Protein AF-A0A1Y6HRC4-F1 (afdb_monomer_lite)

Sequence (188 aa):
MLSDPIIDFLASGIAGLGVWSMLVVLLVVTHRTFFAVILYLHRRQAHRIAVPNADTLKALLSHCFQAFVCARRSSDLILRGVLIVCSACVAVFVAQAQVQDSQAYLQRMDTDGDGRVSGDEYLVWMSYAFDQRDLDHDGVLQGDELPARRGKPITRAAHRATLIERFVLQDANGDGYLSACELLAPPR

pLDDT: mean 73.91, std 16.49, range [40.91, 93.12]

Organism: NCBI:txid48664

Radius of gyration: 29.72 Å; chains: 1; bounding box: 50×41×93 Å

InterPro domains:
  IPR002048 EF-hand domain [PF13202] (104-122)
  IPR002048 EF-hand domain [PF13202] (171-183)
  IPR002048 EF-hand domain [PS50222] (97-132)
  IPR011992 EF-hand domain pair [SSF47473] (102-184)
  IPR018247 EF-Hand 1, calcium-binding site [PS00018] (110-122)
  IPR018247 EF-Hand 1, calcium-binding site [PS00018] (171-183)

Secondary structure (DSSP, 8-state):
----HHHHHHHH-TTSS-HHHHHHHHHHHHHHHHHHHHHHHHHHHTTSSPPP-HHHHHHHHHHHHHHHHGGGS--SHHHHHHHHHHHHHHHHHHHHHHHHHHHHHHTTT-SS-SSSEEHHHHHHHHHHHHHTT-SS-SSEE-GGGSSSTTPPPEEHHHHHHHHHHHHHHH-SS-SSEE-HHHHHSPP-

Structure (mmCIF, N/CA/C/O backbone):
data_AF-A0A1Y6HRC4-F1
#
_entry.id   AF-A0A1Y6HRC4-F1
#
loop_
_atom_site.group_PDB
_atom_site.id
_atom_site.type_symbol
_atom_site.label_atom_id
_atom_site.label_alt_id
_atom_site.label_comp_id
_atom_site.label_asym_id
_atom_site.label_entity_id
_atom_site.label_seq_id
_atom_site.pdbx_PDB_ins_code
_atom_site.Cartn_x
_atom_site.Cartn_y
_atom_site.Cartn_z
_atom_site.occupancy
_atom_site.B_iso_or_equiv
_atom_site.auth_seq_id
_atom_site.auth_comp_id
_atom_site.auth_asym_id
_atom_site.auth_atom_id
_atom_site.pdbx_PDB_model_num
ATOM 1 N N . MET A 1 1 ? -28.054 17.708 66.686 1.00 49.03 1 MET A N 1
ATOM 2 C CA . MET A 1 1 ? -28.878 18.239 65.577 1.00 49.03 1 MET A CA 1
ATOM 3 C C . MET A 1 1 ? -28.067 19.242 64.758 1.00 49.03 1 MET A C 1
ATOM 5 O O . MET A 1 1 ? -28.442 20.398 64.652 1.00 49.03 1 MET A O 1
ATOM 9 N N . LEU A 1 2 ? -26.943 18.799 64.198 1.00 50.88 2 LEU A N 1
ATOM 10 C CA . LEU A 1 2 ? -26.136 19.554 63.241 1.00 50.88 2 LEU A CA 1
ATOM 11 C C . LEU A 1 2 ? -25.750 18.521 62.182 1.00 50.88 2 LEU A C 1
ATOM 13 O O . LEU A 1 2 ? -24.757 17.822 62.344 1.00 50.88 2 LEU A O 1
ATOM 17 N N . SER A 1 3 ? -26.620 18.286 61.199 1.00 65.06 3 SER A N 1
ATOM 18 C CA . SER A 1 3 ? -26.153 17.674 59.958 1.00 65.06 3 SER A CA 1
ATOM 19 C C . SER A 1 3 ? -25.272 18.728 59.303 1.00 65.06 3 SER A C 1
ATOM 21 O O . SER A 1 3 ? -25.735 19.832 59.015 1.00 65.06 3 SER A O 1
ATOM 23 N N . ASP A 1 4 ? -23.977 18.441 59.194 1.00 80.19 4 ASP A N 1
ATOM 24 C CA . ASP A 1 4 ? -23.036 19.388 58.615 1.00 80.19 4 ASP A CA 1
ATOM 25 C C . ASP A 1 4 ? -23.505 19.751 57.198 1.00 80.19 4 ASP A C 1
ATOM 27 O O . ASP A 1 4 ? -23.806 18.849 56.410 1.00 80.19 4 ASP A O 1
ATOM 31 N N . PRO A 1 5 ? -23.526 21.040 56.816 1.00 74.00 5 PRO A N 1
ATOM 32 C CA . PRO A 1 5 ? -23.916 21.456 55.465 1.00 74.00 5 PRO A CA 1
ATOM 33 C C . PRO A 1 5 ? -23.033 20.812 54.385 1.00 74.00 5 PRO A C 1
ATOM 35 O O . PRO A 1 5 ? -23.443 20.670 53.237 1.00 74.00 5 PRO A O 1
ATOM 38 N N . ILE A 1 6 ? -21.833 20.365 54.766 1.00 71.50 6 ILE A N 1
ATOM 39 C CA . ILE A 1 6 ? -20.923 19.580 53.929 1.00 71.50 6 ILE A CA 1
ATOM 40 C C . ILE A 1 6 ? -21.502 18.186 53.636 1.00 71.50 6 ILE A C 1
ATOM 42 O O . ILE A 1 6 ? -21.416 17.725 52.502 1.00 71.50 6 ILE A O 1
ATOM 46 N N . ILE A 1 7 ? -22.118 17.522 54.619 1.00 71.19 7 ILE A N 1
ATOM 47 C CA . ILE A 1 7 ? -22.753 16.205 54.456 1.00 71.19 7 ILE A CA 1
ATOM 48 C C . ILE A 1 7 ? -24.015 16.334 53.593 1.00 71.19 7 ILE A C 1
ATOM 50 O O . ILE A 1 7 ? -24.199 15.531 52.683 1.00 71.19 7 ILE A O 1
ATOM 54 N N . ASP A 1 8 ? -24.840 17.363 53.810 1.00 69.88 8 ASP A N 1
ATOM 55 C CA . ASP A 1 8 ? -26.044 17.592 52.993 1.00 69.88 8 ASP A CA 1
ATOM 56 C C . ASP A 1 8 ? -25.694 17.964 51.545 1.00 69.88 8 ASP A C 1
ATOM 58 O O . ASP A 1 8 ? -26.357 17.510 50.609 1.00 69.88 8 ASP A O 1
ATOM 62 N N . PHE A 1 9 ? -24.605 18.708 51.335 1.00 68.56 9 PHE A N 1
ATOM 63 C CA . PHE A 1 9 ? -24.059 18.976 50.005 1.00 68.56 9 PHE A CA 1
ATOM 64 C C . PHE A 1 9 ? -23.517 17.702 49.338 1.00 68.56 9 PHE A C 1
ATOM 66 O O . PHE A 1 9 ? -23.803 17.446 48.167 1.00 68.56 9 PHE A O 1
ATOM 73 N N . LEU A 1 10 ? -22.789 16.866 50.087 1.00 65.62 10 LEU A N 1
ATOM 74 C CA . LEU A 1 10 ? -22.294 15.570 49.613 1.00 65.62 10 LEU A CA 1
ATOM 75 C C . LEU A 1 10 ? -23.414 14.554 49.371 1.00 65.62 10 LEU A C 1
ATOM 77 O O . LEU A 1 10 ? -23.244 13.663 48.551 1.00 65.62 10 LEU A O 1
ATOM 81 N N . ALA A 1 11 ? -24.552 14.654 50.051 1.00 65.81 11 ALA A N 1
ATOM 82 C CA . ALA A 1 11 ? -25.689 13.770 49.824 1.00 65.81 11 ALA A CA 1
ATOM 83 C C . ALA A 1 11 ? -26.536 14.229 48.627 1.00 65.81 11 ALA A C 1
ATOM 85 O O . ALA A 1 11 ? -26.972 13.399 47.826 1.00 65.81 11 ALA A O 1
ATOM 86 N N . SER A 1 12 ? -26.730 15.543 48.484 1.00 65.56 12 SER A N 1
ATOM 87 C CA . SER A 1 12 ? -27.708 16.140 47.562 1.00 65.56 12 SER A CA 1
ATOM 88 C C . SER A 1 12 ? -27.112 16.607 46.231 1.00 65.56 12 SER A C 1
ATOM 90 O O . SER A 1 12 ? -27.854 16.779 45.268 1.00 65.56 12 SER A O 1
ATOM 92 N N . GLY A 1 13 ? -25.790 16.785 46.145 1.00 64.38 13 GLY A N 1
ATOM 93 C CA . GLY A 1 13 ? -25.105 17.240 44.934 1.00 64.38 13 GLY A CA 1
ATOM 94 C C . GLY A 1 13 ? -25.457 18.679 44.513 1.00 64.38 13 GLY A C 1
ATOM 95 O O . GLY A 1 13 ? -26.365 19.317 45.040 1.00 64.38 13 GLY A O 1
ATOM 96 N N . ILE A 1 14 ? -24.738 19.203 43.512 1.00 62.28 14 ILE A N 1
ATOM 97 C CA . ILE A 1 14 ? -24.811 20.613 43.056 1.00 62.28 14 ILE A CA 1
ATOM 98 C C . ILE A 1 14 ? -26.182 20.968 42.429 1.00 62.28 14 ILE A C 1
ATOM 100 O O . ILE A 1 14 ? -26.531 22.139 42.323 1.00 62.28 14 ILE A O 1
ATOM 104 N N . ALA A 1 15 ? -26.982 19.968 42.043 1.00 65.19 15 ALA A N 1
ATOM 105 C CA . ALA A 1 15 ? -28.284 20.144 41.390 1.00 65.19 15 ALA A CA 1
ATOM 106 C C . ALA A 1 15 ? -29.485 19.644 42.223 1.00 65.19 15 ALA A C 1
ATOM 108 O O . ALA A 1 15 ? -30.585 19.535 41.687 1.00 65.19 15 ALA A O 1
ATOM 109 N N . GLY A 1 16 ? -29.289 19.266 43.496 1.00 66.38 16 GLY A N 1
ATOM 110 C CA . GLY A 1 16 ? -30.320 18.584 44.305 1.00 66.38 16 GLY A CA 1
ATOM 111 C C . GLY A 1 16 ? -30.619 17.146 43.850 1.00 66.38 16 GLY A C 1
ATOM 112 O O . GLY A 1 16 ? -31.501 16.473 44.381 1.00 66.38 16 GLY A O 1
ATOM 113 N N . LEU A 1 17 ? -29.875 16.673 42.853 1.00 63.78 17 LEU A N 1
ATOM 114 C CA . LEU A 1 17 ? -29.848 15.304 42.378 1.00 63.78 17 LEU A CA 1
ATOM 115 C C . LEU A 1 17 ? -28.805 14.564 43.212 1.00 63.78 17 LEU A C 1
ATOM 117 O O . LEU A 1 17 ? -27.607 14.807 43.058 1.00 63.78 17 LEU A O 1
ATOM 121 N N . GLY A 1 18 ? -29.259 13.676 44.101 1.00 79.50 18 GLY A N 1
ATOM 122 C CA . GLY A 1 18 ? -28.369 12.972 45.025 1.00 79.50 18 GLY A CA 1
ATOM 123 C C . GLY A 1 18 ? -27.200 12.298 44.304 1.00 79.50 18 GLY A C 1
ATOM 124 O O . GLY A 1 18 ? -27.337 11.892 43.148 1.00 79.50 18 GLY A O 1
ATOM 125 N N . VAL A 1 19 ? -26.045 12.173 44.960 1.00 77.00 19 VAL A N 1
ATOM 126 C CA . VAL A 1 19 ? -24.775 11.780 44.304 1.00 77.00 19 VAL A CA 1
ATOM 127 C C . VAL A 1 19 ? -24.878 10.499 43.474 1.00 77.00 19 VAL A C 1
ATOM 129 O O . VAL A 1 19 ? -24.317 10.423 42.381 1.00 77.00 19 VAL A O 1
ATOM 132 N N . TRP A 1 20 ? -25.680 9.533 43.918 1.00 75.44 20 TRP A N 1
ATOM 133 C CA . TRP A 1 20 ? -25.980 8.316 43.163 1.00 75.44 20 TRP A CA 1
ATOM 134 C C . TRP A 1 20 ? -26.622 8.589 41.800 1.00 75.44 20 TRP A C 1
ATOM 136 O O . TRP A 1 20 ? -26.242 7.978 40.803 1.00 75.44 20 TRP A O 1
ATOM 146 N N . SER A 1 21 ? -27.554 9.539 41.731 1.00 76.31 21 SER A N 1
ATOM 147 C CA . SER A 1 21 ? -28.191 9.937 40.476 1.00 76.31 21 SER A CA 1
ATOM 148 C C . SER A 1 21 ? -27.212 10.645 39.534 1.00 76.31 21 SER A C 1
ATOM 150 O O . SER A 1 21 ? -27.215 10.351 38.340 1.00 76.31 21 SER A O 1
ATOM 152 N N . MET A 1 22 ? -26.305 11.487 40.047 1.00 80.31 22 MET A N 1
ATOM 153 C CA . MET A 1 22 ? -25.264 12.114 39.221 1.00 80.31 22 MET A CA 1
ATOM 154 C C . MET A 1 22 ? -24.272 11.086 38.670 1.00 80.31 22 MET A C 1
ATOM 156 O O . MET A 1 22 ? -23.881 11.179 37.508 1.00 80.31 22 MET A O 1
ATOM 160 N N . LEU A 1 23 ? -23.909 10.077 39.466 1.00 85.38 23 LEU A N 1
ATOM 161 C CA . LEU A 1 23 ? -23.021 8.994 39.039 1.00 85.38 23 LEU A CA 1
ATOM 162 C C . LEU A 1 23 ? -23.669 8.162 37.921 1.00 85.38 23 LEU A C 1
ATOM 164 O O . LEU A 1 23 ? -23.024 7.870 36.915 1.00 85.38 23 LEU A O 1
ATOM 168 N N . VAL A 1 24 ? -24.967 7.857 38.039 1.00 88.62 24 VAL A N 1
ATOM 169 C CA . VAL A 1 24 ? -25.734 7.179 36.980 1.00 88.62 24 VAL A CA 1
ATOM 170 C C . VAL A 1 24 ? -25.810 8.033 35.715 1.00 88.62 24 VAL A C 1
ATOM 172 O O . VAL A 1 24 ? -25.573 7.514 34.626 1.00 88.62 24 VAL A O 1
ATOM 175 N N . VAL A 1 25 ? -26.085 9.337 35.827 1.00 86.50 25 VAL A N 1
ATOM 176 C CA . VAL A 1 25 ? -26.115 10.244 34.666 1.00 86.50 25 VAL A CA 1
ATOM 177 C C . VAL A 1 25 ? -24.750 10.298 33.981 1.00 86.50 25 VAL A C 1
ATOM 179 O O . VAL A 1 25 ? -24.679 10.125 32.766 1.00 86.50 25 VAL A O 1
ATOM 182 N N . LEU A 1 26 ? -23.663 10.464 34.739 1.00 87.62 26 LEU A N 1
ATOM 183 C CA . LEU A 1 26 ? -22.301 10.478 34.203 1.00 87.62 26 LEU A CA 1
ATOM 184 C C . LEU A 1 26 ? -21.972 9.158 33.492 1.00 87.62 26 LEU A C 1
ATOM 186 O O . LEU A 1 26 ? -21.443 9.171 32.380 1.00 87.62 26 LEU A O 1
ATOM 190 N N . LEU A 1 27 ? -22.327 8.023 34.098 1.00 91.69 27 LEU A N 1
ATOM 191 C CA . LEU A 1 27 ? -22.105 6.699 33.525 1.00 91.69 27 LEU A CA 1
ATOM 192 C C . LEU A 1 27 ? -22.888 6.517 32.219 1.00 91.69 27 LEU A C 1
ATOM 194 O O . LEU A 1 27 ? -22.310 6.090 31.222 1.00 91.69 27 LEU A O 1
ATOM 198 N N . VAL A 1 28 ? -24.170 6.896 32.192 1.00 91.06 28 VAL A N 1
ATOM 199 C CA . VAL A 1 28 ? -25.031 6.808 31.001 1.00 91.06 28 VAL A CA 1
ATOM 200 C C . VAL A 1 28 ? -24.534 7.722 29.884 1.00 91.06 28 VAL A C 1
ATOM 202 O O . VAL A 1 28 ? -24.461 7.286 28.735 1.00 91.06 28 VAL A O 1
ATOM 205 N N . VAL A 1 29 ? -24.166 8.967 30.198 1.00 89.81 29 VAL A N 1
ATOM 206 C CA . VAL A 1 29 ? -23.638 9.924 29.215 1.00 89.81 29 VAL A CA 1
ATOM 207 C C . VAL A 1 29 ? -22.319 9.415 28.638 1.00 89.81 29 VAL A C 1
ATOM 209 O O . VAL A 1 29 ? -22.170 9.386 27.420 1.00 89.81 29 VAL A O 1
ATOM 212 N N . THR A 1 30 ? -21.409 8.927 29.484 1.00 92.75 30 THR A N 1
ATOM 213 C CA . THR A 1 30 ? -20.115 8.372 29.054 1.00 92.75 30 THR A CA 1
ATOM 214 C C . THR A 1 30 ? -20.292 7.123 28.189 1.00 92.75 30 THR A C 1
ATOM 216 O O . THR A 1 30 ? -19.643 6.978 27.157 1.00 92.75 30 THR A O 1
ATOM 219 N N . HIS A 1 31 ? -21.215 6.228 28.551 1.00 91.94 31 HIS A N 1
ATOM 220 C CA . HIS A 1 31 ? -21.522 5.059 27.725 1.00 91.94 31 HIS A CA 1
ATOM 221 C C . HIS A 1 31 ? -22.125 5.455 26.375 1.00 91.94 31 HIS A C 1
ATOM 223 O O . HIS A 1 31 ? -21.749 4.905 25.339 1.00 91.94 31 HIS A O 1
ATOM 229 N N . ARG A 1 32 ? -23.050 6.425 26.366 1.00 87.69 32 ARG A N 1
ATOM 230 C CA . ARG A 1 32 ? -23.683 6.911 25.135 1.00 87.69 32 ARG A CA 1
ATOM 231 C C . ARG A 1 32 ? -22.687 7.574 24.196 1.00 87.69 32 ARG A C 1
ATOM 233 O O . ARG A 1 32 ? -22.768 7.332 22.995 1.00 87.69 32 ARG A O 1
ATOM 240 N N . THR A 1 33 ? -21.757 8.375 24.708 1.00 88.56 33 THR A N 1
ATOM 241 C CA . THR A 1 33 ? -20.724 9.007 23.878 1.00 88.56 33 THR A CA 1
ATOM 242 C C . THR A 1 33 ? -19.763 7.969 23.314 1.00 88.56 33 THR A C 1
ATOM 244 O O . THR A 1 33 ? -19.493 7.993 22.116 1.00 88.56 33 THR A O 1
ATOM 247 N N . PHE A 1 34 ? -19.326 7.003 24.124 1.00 90.19 34 PHE A N 1
ATOM 248 C CA . PHE A 1 34 ? -18.449 5.926 23.664 1.00 90.19 34 PHE A CA 1
ATOM 249 C C . PHE A 1 34 ? -19.107 5.086 22.559 1.00 90.19 34 PHE A C 1
ATOM 251 O O . PHE A 1 34 ? -18.524 4.874 21.497 1.00 90.19 34 PHE A O 1
ATOM 258 N N . PHE A 1 35 ? -20.367 4.688 22.759 1.00 89.31 35 PHE A N 1
ATOM 259 C CA . PHE A 1 35 ? -21.133 3.937 21.764 1.00 89.31 35 PHE A CA 1
ATOM 260 C C . PHE A 1 35 ? -21.364 4.739 20.473 1.00 89.31 35 PHE A C 1
ATOM 262 O O . PHE A 1 35 ? -21.220 4.201 19.375 1.00 89.31 35 PHE A O 1
ATOM 269 N N . ALA A 1 36 ? -21.664 6.038 20.584 1.00 84.94 36 ALA A N 1
ATOM 270 C CA . ALA A 1 36 ? -21.814 6.918 19.427 1.00 84.94 36 ALA A CA 1
ATOM 271 C C . ALA A 1 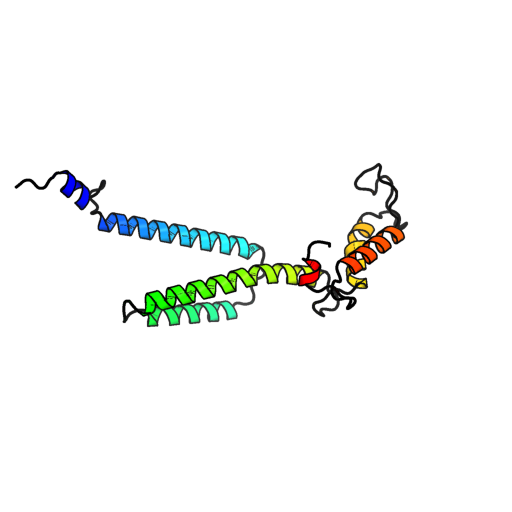36 ? -20.509 7.055 18.626 1.00 84.94 36 ALA A C 1
ATOM 273 O O . ALA A 1 36 ? -20.548 7.016 17.397 1.00 84.94 36 ALA A O 1
ATOM 274 N N . VAL A 1 37 ? -19.357 7.166 19.299 1.00 85.50 37 VAL A N 1
ATOM 275 C CA . VAL A 1 37 ? -18.038 7.227 18.647 1.00 85.50 37 VAL A CA 1
ATOM 276 C C . VAL A 1 37 ? -17.717 5.916 17.929 1.00 85.50 37 VAL A C 1
ATOM 278 O O . VAL A 1 37 ? -17.303 5.955 16.771 1.00 85.50 37 VAL A O 1
ATOM 281 N N . ILE A 1 38 ? -17.964 4.761 18.557 1.00 85.88 38 ILE A N 1
ATOM 282 C CA . ILE A 1 38 ? -17.769 3.448 17.919 1.00 85.88 38 ILE A CA 1
ATOM 283 C C . ILE A 1 38 ? -18.635 3.325 16.661 1.00 85.88 38 ILE A C 1
ATOM 285 O O . ILE A 1 38 ? -18.123 2.979 15.596 1.00 85.88 38 ILE A O 1
ATOM 289 N N . LEU A 1 39 ? -19.927 3.663 16.745 1.00 80.12 39 LEU A N 1
ATOM 290 C CA . LEU A 1 39 ? -20.822 3.633 15.585 1.00 80.12 39 LEU A CA 1
ATOM 291 C C . LEU A 1 39 ? -20.399 4.619 14.493 1.00 80.12 39 LEU A C 1
ATOM 293 O O . LEU A 1 39 ? -20.489 4.294 13.310 1.00 80.12 39 LEU A O 1
ATOM 297 N N . TYR A 1 40 ? -1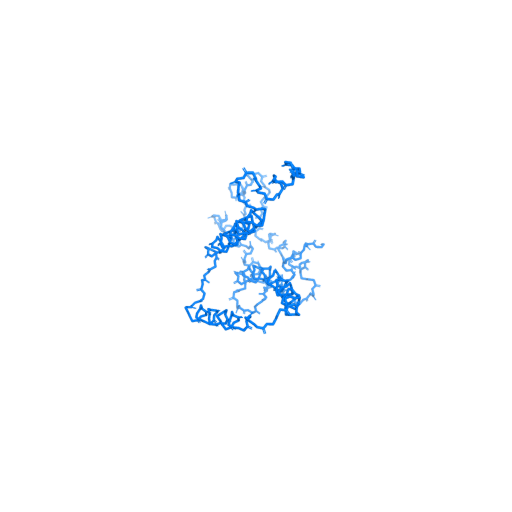9.934 5.811 14.868 1.00 83.06 40 TYR A N 1
ATOM 298 C CA . TYR A 1 40 ? -19.431 6.799 13.919 1.00 83.06 40 TYR A CA 1
ATOM 299 C C . TYR A 1 40 ? -18.210 6.268 13.165 1.00 83.06 40 TYR A C 1
ATOM 301 O O . TYR A 1 40 ? -18.189 6.321 11.935 1.00 83.06 40 TYR A O 1
ATOM 309 N N . LEU A 1 41 ? -17.228 5.703 13.874 1.00 74.50 41 LEU A N 1
ATOM 310 C CA . LEU A 1 41 ? -16.037 5.119 13.258 1.00 74.50 41 LEU A CA 1
ATOM 311 C C . LEU A 1 41 ? -16.393 3.920 12.366 1.00 74.50 41 LEU A C 1
ATOM 313 O O . LEU A 1 41 ? -15.912 3.849 11.238 1.00 74.50 41 LEU A O 1
AT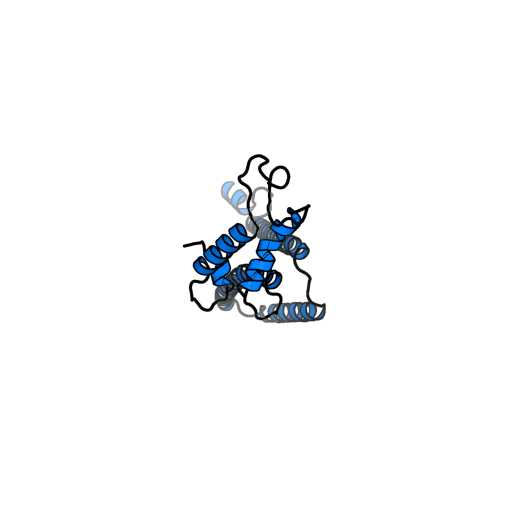OM 317 N N . HIS A 1 42 ? -17.314 3.058 12.800 1.00 71.88 42 HIS A N 1
ATOM 318 C CA . HIS A 1 42 ? -17.787 1.919 12.009 1.00 71.88 42 HIS A CA 1
ATOM 319 C C . HIS A 1 42 ? -18.532 2.358 10.736 1.00 71.88 42 HIS A C 1
ATOM 321 O O . HIS A 1 42 ? -18.305 1.835 9.646 1.00 71.88 42 HIS A O 1
ATOM 327 N N . ARG A 1 43 ? -19.402 3.373 10.828 1.00 71.56 43 ARG A N 1
ATOM 328 C CA . ARG A 1 43 ? -20.114 3.924 9.662 1.00 71.56 43 ARG A CA 1
ATOM 329 C C . ARG A 1 43 ? -19.164 4.636 8.697 1.00 71.56 43 ARG A C 1
ATOM 331 O O . ARG A 1 43 ? -19.381 4.602 7.490 1.00 71.56 43 ARG A O 1
ATOM 338 N N . ARG A 1 44 ? -18.096 5.253 9.208 1.00 66.56 44 ARG A N 1
ATOM 339 C CA . ARG A 1 44 ? -17.057 5.892 8.388 1.00 66.56 44 ARG A CA 1
ATOM 340 C C . ARG A 1 44 ? -16.184 4.863 7.658 1.00 66.56 44 ARG A C 1
ATOM 342 O O . ARG A 1 44 ? -15.745 5.142 6.547 1.00 66.56 44 ARG A O 1
ATOM 349 N N . GLN A 1 45 ? -15.996 3.675 8.236 1.00 52.88 45 GLN A N 1
ATOM 350 C CA . GLN A 1 45 ? -15.354 2.525 7.583 1.00 52.88 45 GLN A CA 1
ATOM 351 C C . GLN A 1 45 ? -16.252 1.874 6.511 1.00 52.88 45 GLN A C 1
ATOM 353 O O . GLN A 1 45 ? -15.748 1.429 5.483 1.00 52.88 45 GLN A O 1
ATOM 358 N N . ALA A 1 46 ? -17.581 1.904 6.677 1.00 41.75 46 ALA A N 1
ATOM 359 C CA . ALA A 1 46 ? -18.539 1.302 5.737 1.00 41.75 46 ALA A CA 1
ATOM 360 C C . ALA A 1 46 ? -18.575 1.948 4.335 1.00 41.75 46 ALA A C 1
ATOM 362 O O . ALA A 1 46 ? -19.048 1.330 3.388 1.00 41.75 46 ALA A O 1
ATOM 363 N N . HIS A 1 47 ? -18.042 3.160 4.158 1.00 47.78 47 HIS A N 1
ATOM 364 C CA . HIS A 1 47 ? -17.896 3.760 2.824 1.00 47.78 47 HIS A CA 1
ATOM 365 C C . HIS A 1 47 ? -16.698 3.210 2.028 1.00 47.78 47 HIS A C 1
ATOM 367 O O . HIS A 1 47 ? -16.548 3.560 0.860 1.00 47.78 47 HIS A O 1
ATOM 373 N N . ARG A 1 48 ? -15.848 2.364 2.633 1.00 50.78 48 ARG A N 1
ATOM 374 C CA . ARG A 1 48 ? -14.699 1.728 1.962 1.00 50.78 48 ARG A CA 1
ATOM 375 C C . ARG A 1 48 ? -14.819 0.212 1.791 1.00 50.78 48 ARG A C 1
ATOM 377 O O . ARG A 1 48 ? -13.915 -0.381 1.218 1.00 50.78 48 ARG A O 1
ATOM 384 N N . ILE A 1 49 ? -15.905 -0.412 2.251 1.00 45.91 49 ILE A N 1
ATOM 385 C CA . ILE A 1 49 ? -16.067 -1.871 2.209 1.00 45.91 49 ILE A CA 1
ATOM 386 C C . ILE A 1 49 ? -17.436 -2.200 1.612 1.00 45.91 49 ILE A C 1
ATOM 388 O O . ILE A 1 49 ? -18.472 -1.863 2.184 1.00 45.91 49 ILE A O 1
ATOM 392 N N . ALA A 1 50 ? -17.435 -2.849 0.447 1.00 50.75 50 ALA A N 1
ATOM 393 C CA . ALA A 1 50 ? -18.626 -3.443 -0.148 1.00 50.75 50 ALA A CA 1
ATOM 394 C C . ALA A 1 50 ? -19.208 -4.488 0.823 1.00 50.75 50 ALA A C 1
ATOM 396 O O . ALA A 1 50 ? -18.532 -5.442 1.198 1.00 50.75 50 ALA A O 1
ATOM 397 N N . VAL A 1 51 ? -20.443 -4.279 1.280 1.00 54.53 51 VAL A N 1
ATOM 398 C CA . VAL A 1 51 ? -21.097 -5.149 2.268 1.00 54.53 51 VAL A CA 1
ATOM 399 C C . VAL A 1 51 ? -21.554 -6.453 1.596 1.00 54.53 51 VAL A C 1
ATOM 401 O O . VAL A 1 51 ? -22.279 -6.380 0.601 1.00 54.53 51 VAL A O 1
ATOM 404 N N . PRO A 1 52 ? -21.212 -7.640 2.134 1.00 60.22 52 PRO A N 1
ATOM 405 C CA . PRO A 1 52 ? -21.740 -8.907 1.647 1.00 60.22 52 PRO A CA 1
ATOM 406 C C . PRO A 1 52 ? -23.155 -9.152 2.199 1.00 60.22 52 PRO A C 1
ATOM 408 O O . PRO A 1 52 ? -23.351 -9.212 3.407 1.00 60.22 52 PRO A O 1
ATOM 411 N N . ASN A 1 53 ? -24.117 -9.271 1.279 1.00 63.91 53 ASN A N 1
ATOM 412 C CA . ASN A 1 53 ? -25.478 -9.837 1.327 1.00 63.91 53 ASN A CA 1
ATOM 413 C C . ASN A 1 53 ? -26.269 -9.887 2.656 1.00 63.91 53 ASN A C 1
ATOM 415 O O . ASN A 1 53 ? -25.812 -10.351 3.697 1.00 63.91 53 ASN A O 1
ATOM 419 N N . ALA A 1 54 ? -27.557 -9.530 2.558 1.00 56.41 54 ALA A N 1
ATOM 420 C CA . ALA A 1 54 ? -28.534 -9.391 3.649 1.00 56.41 54 ALA A CA 1
ATOM 421 C C . ALA A 1 54 ? -28.706 -10.616 4.577 1.00 56.41 54 ALA A C 1
ATOM 423 O O . ALA A 1 54 ? -29.233 -10.482 5.686 1.00 56.41 54 ALA A O 1
ATOM 424 N N . ASP A 1 55 ? -28.248 -11.793 4.160 1.00 55.84 55 ASP A N 1
ATOM 425 C CA . ASP A 1 55 ? -28.358 -13.036 4.923 1.00 55.84 55 ASP A CA 1
ATOM 426 C C . ASP A 1 55 ? -27.359 -13.105 6.093 1.00 55.84 55 ASP A C 1
ATOM 428 O O . ASP A 1 55 ? -27.684 -13.643 7.154 1.00 55.84 55 ASP A O 1
ATOM 432 N N . THR A 1 56 ? -26.188 -12.464 5.974 1.00 58.06 56 THR A N 1
ATOM 433 C CA . THR A 1 56 ? -25.201 -12.377 7.071 1.00 58.06 56 THR A CA 1
ATOM 434 C C . THR A 1 56 ? -25.658 -11.434 8.188 1.00 58.06 56 THR A C 1
ATOM 436 O O . THR A 1 56 ? -25.413 -11.686 9.370 1.00 58.06 56 THR A O 1
ATOM 439 N N . LEU A 1 57 ? -26.411 -10.389 7.836 1.00 54.66 57 LEU A N 1
ATOM 440 C CA . LEU A 1 57 ? -26.988 -9.422 8.774 1.00 54.66 57 LEU A CA 1
ATOM 441 C C . LEU A 1 57 ? -28.042 -10.069 9.686 1.00 54.66 57 LEU A C 1
ATOM 443 O O . LEU A 1 57 ? -28.073 -9.802 10.889 1.00 54.66 57 LEU A O 1
ATOM 447 N N . LYS A 1 58 ? -28.865 -10.971 9.135 1.00 55.41 58 LYS A N 1
ATOM 448 C CA . LYS A 1 58 ? -29.838 -11.759 9.911 1.00 55.41 58 LYS A CA 1
ATOM 449 C C . LYS A 1 58 ? -29.147 -12.730 10.868 1.00 55.41 58 LYS A C 1
ATOM 451 O O . LYS A 1 58 ? -29.566 -12.842 12.019 1.00 55.41 58 LYS A O 1
ATOM 456 N N . ALA A 1 59 ? -28.073 -13.386 10.421 1.00 56.69 59 ALA A N 1
ATOM 457 C CA . ALA A 1 59 ? -27.303 -14.295 11.263 1.00 56.69 59 ALA A CA 1
ATOM 458 C C . ALA A 1 59 ? -26.659 -13.554 12.447 1.00 56.69 59 ALA A C 1
ATOM 460 O O . ALA A 1 59 ? -26.802 -13.992 13.587 1.00 56.69 59 ALA A O 1
ATOM 461 N N . LEU A 1 60 ? -26.034 -12.397 12.219 1.00 56.59 60 LEU A N 1
ATOM 462 C CA . LEU A 1 60 ? -25.419 -11.597 13.286 1.00 56.59 60 LEU A CA 1
ATOM 463 C C . LEU A 1 60 ? -26.443 -11.069 14.302 1.00 56.59 60 LEU A C 1
ATOM 465 O O . LEU A 1 60 ? -26.223 -11.172 15.509 1.00 56.59 60 LEU A O 1
ATOM 469 N N . LEU A 1 61 ? -27.594 -10.578 13.835 1.00 57.62 61 LEU A N 1
ATOM 470 C CA . LEU A 1 61 ? -28.666 -10.102 14.717 1.00 57.62 61 LEU A CA 1
ATOM 471 C C . LEU A 1 61 ? -29.252 -11.224 15.589 1.00 57.62 61 LEU A C 1
ATOM 473 O O . LEU A 1 61 ? -29.524 -10.998 16.769 1.00 57.62 61 LEU A O 1
ATOM 477 N N . SER A 1 62 ? -29.392 -12.437 15.043 1.00 50.25 62 SER A N 1
ATOM 478 C CA . SER A 1 62 ? -29.900 -13.598 15.786 1.00 50.25 62 SER A CA 1
ATOM 479 C C . SER A 1 62 ? -28.954 -14.034 16.912 1.00 50.25 62 SER A C 1
ATOM 481 O O . SER A 1 62 ? -29.408 -14.309 18.022 1.00 50.25 62 SER A O 1
ATOM 483 N N . HIS A 1 63 ? -27.638 -14.048 16.670 1.00 53.41 63 HIS A N 1
ATOM 484 C CA . HIS A 1 63 ? -26.653 -14.453 17.683 1.00 53.41 63 HIS A CA 1
ATOM 485 C C . HIS A 1 63 ? -26.546 -13.438 18.835 1.00 53.41 63 HIS A C 1
ATOM 487 O O . HIS A 1 63 ? -26.409 -13.829 19.996 1.00 53.41 63 HIS A O 1
ATOM 493 N N . CYS A 1 64 ? -26.686 -12.138 18.553 1.00 51.22 64 CYS A N 1
ATOM 494 C CA . CYS A 1 64 ? -26.677 -11.101 19.588 1.00 51.22 64 CYS A CA 1
ATOM 495 C C . CYS A 1 64 ? -27.932 -11.127 20.478 1.00 51.22 64 CYS A C 1
ATOM 497 O O . CYS A 1 64 ? -27.842 -10.836 21.672 1.00 51.22 64 CYS A O 1
ATOM 499 N N . PHE A 1 65 ? -29.092 -11.507 19.933 1.00 49.31 65 PHE A N 1
ATOM 500 C CA . PHE A 1 65 ? -30.339 -11.576 20.701 1.00 49.31 65 PHE A CA 1
ATOM 501 C C . PHE A 1 65 ? -30.360 -12.779 21.662 1.00 49.31 65 PHE A C 1
ATOM 503 O O . PHE A 1 65 ? -30.776 -12.645 22.814 1.00 49.31 65 PHE A O 1
ATOM 510 N N . GLN A 1 66 ? -29.819 -13.928 21.235 1.00 53.72 66 GLN A N 1
ATOM 511 C CA . GLN A 1 66 ? -29.684 -15.129 22.073 1.00 53.72 66 GLN A CA 1
ATOM 512 C C . GLN A 1 66 ? -28.780 -14.892 23.301 1.00 53.72 66 GLN A C 1
ATOM 514 O O . GLN A 1 66 ? -29.066 -15.383 24.395 1.00 53.72 66 GLN A O 1
ATOM 519 N N . ALA A 1 67 ? -27.719 -14.092 23.140 1.00 50.75 67 ALA A N 1
ATOM 520 C CA . ALA A 1 67 ? -26.789 -13.746 24.217 1.00 50.75 67 ALA A CA 1
ATOM 521 C C . ALA A 1 67 ? -27.418 -12.832 25.287 1.00 50.75 67 ALA A C 1
ATOM 523 O O . ALA A 1 67 ? -27.058 -12.909 26.462 1.00 50.75 67 ALA A O 1
ATOM 524 N N . PHE A 1 68 ? -28.399 -12.004 24.910 1.00 43.28 68 PHE A N 1
ATOM 525 C CA . PHE A 1 68 ? -29.041 -11.052 25.820 1.00 43.28 68 PHE A CA 1
ATOM 526 C C . PHE A 1 68 ? -30.039 -11.723 26.782 1.00 43.28 68 PHE A C 1
ATOM 528 O O . PHE A 1 68 ? -30.198 -11.291 27.924 1.00 43.28 68 PHE A O 1
ATOM 535 N N . VAL A 1 69 ? -30.682 -12.817 26.357 1.00 51.38 69 VAL A N 1
ATOM 536 C CA . VAL A 1 69 ? -31.690 -13.538 27.161 1.00 51.38 69 VAL A CA 1
ATOM 537 C C . VAL A 1 69 ? -31.051 -14.427 28.243 1.00 51.38 69 VAL A C 1
ATOM 539 O O . VAL A 1 69 ? -31.654 -14.637 29.295 1.00 51.38 69 VAL A O 1
ATOM 542 N N . CYS A 1 70 ? -29.801 -14.872 28.065 1.00 41.16 70 CYS A N 1
ATOM 543 C CA . CYS A 1 70 ? -29.095 -15.699 29.056 1.00 41.16 70 CYS A CA 1
ATOM 544 C C . CYS A 1 70 ? -28.530 -14.911 30.259 1.00 41.16 70 CYS A C 1
ATOM 546 O O . CYS A 1 70 ? -28.195 -15.507 31.279 1.00 41.16 70 CYS A O 1
ATOM 548 N N . ALA A 1 71 ? -28.447 -13.578 30.189 1.00 40.91 71 ALA A N 1
ATOM 549 C CA . ALA A 1 71 ? -27.714 -12.764 31.166 1.00 40.91 71 ALA A CA 1
ATOM 550 C C . ALA A 1 71 ? -28.519 -12.314 32.410 1.00 40.91 71 ALA A C 1
ATOM 552 O O . ALA A 1 71 ? -28.003 -11.541 33.216 1.00 40.91 71 ALA A O 1
ATOM 553 N N . ARG A 1 72 ? -29.773 -12.760 32.615 1.00 44.31 72 ARG A N 1
ATOM 554 C CA . ARG A 1 72 ? -30.643 -12.214 33.688 1.00 44.31 72 ARG A CA 1
ATOM 555 C C . ARG A 1 72 ? -30.690 -13.004 35.009 1.00 44.31 72 ARG A C 1
ATOM 557 O O . ARG A 1 72 ? -31.529 -12.686 35.849 1.00 44.31 72 ARG A O 1
ATOM 564 N N . ARG A 1 73 ? -29.846 -14.016 35.263 1.00 49.00 73 ARG A N 1
ATOM 565 C CA . ARG A 1 73 ? -29.961 -14.772 36.534 1.00 49.00 73 ARG A CA 1
ATOM 566 C C . ARG A 1 73 ? -28.695 -15.472 37.047 1.00 49.00 73 ARG A C 1
ATOM 568 O O . ARG A 1 73 ? -28.739 -16.673 37.265 1.00 49.00 73 ARG A O 1
ATOM 575 N N . SER A 1 74 ? -27.612 -14.740 37.306 1.00 45.56 74 SER A N 1
ATOM 576 C CA . SER A 1 74 ? -26.632 -15.087 38.363 1.00 45.56 74 SER A CA 1
ATOM 577 C C . SER A 1 74 ? -25.467 -14.099 38.350 1.00 45.56 74 SER A C 1
ATOM 579 O O . SER A 1 74 ? -24.640 -14.069 37.441 1.00 45.56 74 SER A O 1
ATOM 581 N N . SER A 1 75 ? -25.450 -13.233 39.357 1.00 55.78 75 SER A N 1
ATOM 582 C CA . SER A 1 75 ? -24.472 -12.170 39.545 1.00 55.78 75 SER A CA 1
ATOM 583 C C . SER A 1 75 ? -23.104 -12.708 39.989 1.00 55.78 75 SER A C 1
ATOM 585 O O . SER A 1 75 ? -22.995 -13.703 40.700 1.00 55.78 75 SER A O 1
ATOM 587 N N . ASP A 1 76 ? -22.072 -11.997 39.537 1.00 52.34 76 ASP A N 1
ATOM 588 C CA . ASP A 1 76 ? -20.690 -11.932 40.039 1.00 52.34 76 ASP A CA 1
ATOM 589 C C . ASP A 1 76 ? -19.622 -12.867 39.449 1.00 52.34 76 ASP A C 1
ATOM 591 O O . ASP A 1 76 ? -18.498 -12.408 39.236 1.00 52.34 76 ASP A O 1
ATOM 595 N N . LEU A 1 77 ? -19.927 -14.107 39.053 1.00 49.25 77 LEU A N 1
ATOM 596 C CA . LEU A 1 77 ? -18.906 -14.989 38.441 1.00 49.25 77 LEU A CA 1
ATOM 597 C C . LEU A 1 77 ? -18.839 -14.889 36.907 1.00 49.25 77 LEU A C 1
ATOM 599 O O . LEU A 1 77 ? -17.758 -14.964 36.322 1.00 49.25 77 LEU A O 1
ATOM 603 N N . ILE A 1 78 ? -19.972 -14.627 36.250 1.00 52.19 78 ILE A N 1
ATOM 604 C CA . ILE A 1 78 ? -20.050 -14.505 34.784 1.00 52.19 78 ILE A CA 1
ATOM 605 C C . ILE A 1 78 ? -19.451 -13.173 34.308 1.00 52.19 78 ILE A C 1
ATOM 607 O O . ILE A 1 78 ? -18.826 -13.128 33.255 1.00 52.19 78 ILE A O 1
ATOM 611 N N . LEU A 1 79 ? -19.549 -12.097 35.100 1.00 46.75 79 LEU A N 1
ATOM 612 C CA . LEU A 1 79 ? -19.070 -10.763 34.712 1.00 46.75 79 LEU A CA 1
ATOM 613 C C . LEU A 1 79 ? -17.541 -10.715 34.536 1.00 46.75 79 LEU A C 1
ATOM 615 O O . LEU A 1 79 ? -17.044 -10.092 33.602 1.00 46.75 79 LEU A O 1
ATOM 619 N N . ARG A 1 80 ? -16.790 -11.430 35.385 1.00 54.78 80 ARG A N 1
ATOM 620 C CA . ARG A 1 80 ? -15.330 -11.571 35.250 1.00 54.78 80 ARG A CA 1
ATOM 621 C C . ARG A 1 80 ? -14.947 -12.464 34.069 1.00 54.78 80 ARG A C 1
ATOM 623 O O . ARG A 1 80 ? -14.025 -12.122 33.336 1.00 54.78 80 ARG A O 1
ATOM 630 N N . GLY A 1 81 ? -15.680 -13.557 33.847 1.00 50.28 81 GLY A N 1
ATOM 631 C CA . GLY A 1 81 ? -15.463 -14.449 32.703 1.00 50.28 81 GLY A CA 1
ATOM 632 C C . GLY A 1 81 ? -15.756 -13.776 31.361 1.00 50.28 81 GLY A C 1
ATOM 633 O O . GLY A 1 81 ? -14.947 -13.858 30.445 1.00 50.28 81 GLY A O 1
ATOM 634 N N . VAL A 1 82 ? -16.860 -13.032 31.261 1.00 56.97 82 VAL A N 1
ATOM 635 C CA . VAL A 1 82 ? -17.238 -12.283 30.054 1.00 56.97 82 VAL A CA 1
ATOM 636 C C . VAL A 1 82 ? -16.270 -11.135 29.790 1.00 56.97 82 VAL A C 1
ATOM 638 O O . VAL A 1 82 ? -15.926 -10.919 28.639 1.00 56.97 82 VAL A O 1
ATOM 641 N N . LEU A 1 83 ? -15.750 -10.446 30.812 1.00 54.34 83 LEU A N 1
ATOM 642 C CA . LEU A 1 83 ? -14.715 -9.423 30.609 1.00 54.34 83 LEU A CA 1
ATOM 643 C C . LEU A 1 83 ? -13.398 -10.015 30.078 1.00 54.34 83 LEU A C 1
ATOM 645 O O . LEU A 1 83 ? -12.768 -9.409 29.214 1.00 54.34 83 LEU A O 1
ATOM 649 N N . ILE A 1 84 ? -13.007 -11.209 30.534 1.00 57.06 84 ILE A N 1
ATOM 650 C CA . ILE A 1 84 ? -11.808 -11.905 30.039 1.00 57.06 84 ILE A CA 1
ATOM 651 C C . ILE A 1 84 ? -12.029 -12.422 28.608 1.00 57.06 84 ILE A C 1
ATOM 653 O O . ILE A 1 84 ? -11.168 -12.233 27.750 1.00 57.06 84 ILE A O 1
ATOM 657 N N . VAL A 1 85 ? -13.199 -12.999 28.316 1.00 56.25 85 VAL A N 1
ATOM 658 C CA . VAL A 1 85 ? -13.551 -13.488 26.972 1.00 56.25 85 VAL A CA 1
ATOM 659 C C . VAL A 1 85 ? -13.739 -12.327 25.985 1.00 56.25 85 VAL A C 1
ATOM 661 O O . VAL A 1 85 ? -13.207 -12.385 24.884 1.00 56.25 85 VAL A O 1
ATOM 664 N N . CYS A 1 86 ? -14.388 -11.225 26.375 1.00 53.34 86 CYS A N 1
ATOM 665 C CA . CYS A 1 86 ? -14.508 -10.022 25.545 1.00 53.34 86 CYS A CA 1
ATOM 666 C C . CYS A 1 86 ? -13.148 -9.373 25.265 1.00 53.34 86 CYS A C 1
ATOM 668 O O . CYS A 1 86 ? -12.914 -8.948 24.138 1.00 53.34 86 CYS A O 1
ATOM 670 N N . SER A 1 87 ? -12.244 -9.323 26.249 1.00 53.47 87 SER A N 1
ATOM 671 C CA . SER A 1 87 ? -10.882 -8.809 26.047 1.00 53.47 87 SER A CA 1
ATOM 672 C C . SER A 1 87 ? -10.092 -9.672 25.050 1.00 53.47 87 SER A C 1
ATOM 674 O O . SER A 1 87 ? -9.452 -9.146 24.139 1.00 53.47 87 SER A O 1
ATOM 676 N N . ALA A 1 88 ? -10.225 -11.001 25.136 1.00 54.47 88 ALA A N 1
ATOM 677 C CA . ALA A 1 88 ? -9.627 -11.920 24.168 1.00 54.47 88 ALA A CA 1
ATOM 678 C C . ALA A 1 88 ? -10.240 -11.781 22.759 1.00 54.47 88 ALA A C 1
ATOM 680 O O . ALA A 1 88 ? -9.513 -11.792 21.767 1.00 54.47 88 ALA A O 1
ATOM 681 N N . CYS A 1 89 ? -11.557 -11.579 22.646 1.00 52.16 89 CYS A N 1
ATOM 682 C CA . CYS A 1 89 ? -12.220 -11.380 21.353 1.00 52.16 89 CYS A CA 1
ATOM 683 C C . CYS A 1 89 ? -11.810 -10.067 20.661 1.00 52.16 89 CYS A C 1
ATOM 685 O O . CYS A 1 89 ? -11.688 -10.041 19.436 1.00 52.16 89 CYS A O 1
ATOM 687 N N . VAL A 1 90 ? -11.553 -8.989 21.414 1.00 55.09 90 VAL A N 1
ATOM 688 C CA . VAL A 1 90 ? -11.104 -7.703 20.844 1.00 55.09 90 VAL A CA 1
ATOM 689 C C . VAL A 1 90 ? -9.685 -7.809 20.271 1.00 55.09 90 VAL A C 1
ATOM 691 O O . VAL A 1 90 ? -9.423 -7.262 19.200 1.00 55.09 90 VAL A O 1
ATOM 694 N N . ALA A 1 91 ? -8.789 -8.565 20.913 1.00 49.44 91 ALA A N 1
ATOM 695 C CA . ALA A 1 91 ? -7.435 -8.792 20.398 1.00 49.44 91 ALA A CA 1
ATOM 696 C C . ALA A 1 91 ? -7.432 -9.558 19.060 1.00 49.44 91 ALA A C 1
ATOM 698 O O . ALA A 1 91 ? -6.668 -9.220 18.155 1.00 49.44 91 ALA A O 1
ATOM 699 N N . VAL A 1 92 ? -8.330 -10.536 18.899 1.00 51.31 92 VAL A N 1
ATOM 700 C CA . VAL A 1 92 ? -8.485 -11.285 17.640 1.00 51.31 92 VAL A CA 1
ATOM 701 C C . VAL A 1 92 ? -9.017 -10.384 16.516 1.00 51.31 92 VAL A C 1
ATOM 703 O O . VAL A 1 92 ? -8.525 -10.459 15.392 1.00 51.31 92 VAL A O 1
ATOM 706 N N . PHE A 1 93 ? -9.950 -9.470 16.806 1.00 49.28 93 PHE A N 1
ATOM 707 C CA . PHE A 1 93 ? -10.497 -8.546 15.802 1.00 49.28 93 PHE A CA 1
ATOM 708 C C . PHE A 1 93 ? -9.488 -7.492 15.312 1.00 49.28 93 PHE A C 1
ATOM 710 O O . PHE A 1 93 ? -9.466 -7.179 14.122 1.00 49.28 93 PHE A O 1
ATOM 717 N N . VAL A 1 94 ? -8.623 -6.962 16.186 1.00 51.84 94 VAL A N 1
ATOM 718 C CA . VAL A 1 94 ? -7.600 -5.970 15.788 1.00 51.84 94 VAL A CA 1
ATOM 719 C C . VAL A 1 94 ? -6.492 -6.607 14.936 1.00 51.84 94 VAL A C 1
ATOM 721 O O . VAL A 1 94 ? -5.983 -5.963 14.019 1.00 51.84 94 VAL A O 1
ATOM 724 N N . ALA A 1 95 ? -6.173 -7.887 15.156 1.00 49.44 95 ALA A N 1
ATOM 725 C CA . ALA A 1 95 ? -5.211 -8.624 14.334 1.00 49.44 95 ALA A CA 1
ATOM 726 C C . ALA A 1 95 ? -5.727 -8.907 12.908 1.00 49.44 95 ALA A C 1
ATOM 728 O O . ALA A 1 95 ? -4.952 -8.867 11.953 1.00 49.44 95 ALA A O 1
ATOM 729 N N . GLN A 1 96 ? -7.034 -9.141 12.729 1.00 49.47 96 GLN A N 1
ATOM 730 C CA . GLN A 1 96 ? -7.599 -9.405 11.398 1.00 49.47 96 GLN A CA 1
ATOM 731 C C . GLN A 1 96 ? -7.675 -8.151 10.512 1.00 49.47 96 GLN A C 1
ATOM 733 O O . GLN A 1 96 ? -7.615 -8.273 9.291 1.00 49.47 96 GLN A O 1
ATOM 738 N N . ALA A 1 97 ? -7.743 -6.948 11.090 1.00 52.97 97 ALA A N 1
ATOM 739 C CA . ALA A 1 97 ? -7.859 -5.707 10.320 1.00 52.97 97 ALA A CA 1
ATOM 740 C C . ALA A 1 97 ? -6.602 -5.373 9.488 1.00 52.97 97 ALA A C 1
ATOM 742 O O . ALA A 1 97 ? -6.722 -4.825 8.398 1.00 52.97 97 ALA A O 1
ATOM 743 N N . GLN A 1 98 ? -5.400 -5.722 9.961 1.00 53.50 98 GLN A N 1
ATOM 744 C CA . GLN A 1 98 ? -4.143 -5.469 9.232 1.00 53.50 98 GLN A CA 1
ATOM 745 C C . GLN A 1 98 ? -3.905 -6.471 8.090 1.00 53.50 98 GLN A C 1
ATOM 747 O O . GLN A 1 98 ? -3.327 -6.131 7.057 1.00 53.50 98 GLN A O 1
ATOM 752 N N . VAL A 1 99 ? -4.385 -7.705 8.251 1.00 55.53 99 VAL A N 1
ATOM 753 C CA . VAL A 1 99 ? -4.229 -8.758 7.238 1.00 55.53 99 VAL A CA 1
ATOM 754 C C . VAL A 1 99 ? -5.119 -8.485 6.021 1.00 55.53 99 VAL A C 1
ATOM 756 O O . VAL A 1 99 ? -4.687 -8.711 4.896 1.00 55.53 99 VAL A O 1
ATOM 759 N N . GLN A 1 100 ? -6.325 -7.944 6.221 1.00 60.56 100 GLN A N 1
ATOM 760 C CA . GLN A 1 100 ? -7.273 -7.694 5.126 1.00 60.56 100 GLN A CA 1
ATOM 761 C C . GLN A 1 100 ? -6.787 -6.626 4.129 1.00 60.56 100 GLN A C 1
ATOM 763 O O . GLN A 1 100 ? -6.882 -6.853 2.927 1.00 60.56 100 GLN A O 1
ATOM 768 N N . ASP A 1 101 ? -6.209 -5.508 4.588 1.00 68.56 101 ASP A N 1
ATOM 769 C CA . ASP A 1 101 ? -5.678 -4.467 3.681 1.00 68.56 101 ASP A CA 1
ATOM 770 C C . ASP A 1 101 ? -4.514 -4.988 2.822 1.00 68.56 101 ASP A C 1
ATOM 772 O O . ASP A 1 101 ? -4.394 -4.662 1.642 1.00 68.56 101 ASP A O 1
ATOM 776 N N . SER A 1 102 ? -3.681 -5.851 3.402 1.00 68.81 102 SER A N 1
ATOM 777 C CA . SER A 1 102 ? -2.516 -6.435 2.734 1.00 68.81 102 SER A CA 1
ATOM 778 C C . SER A 1 102 ? -2.912 -7.438 1.651 1.00 68.81 102 SER A C 1
ATOM 780 O O . SER A 1 102 ? -2.373 -7.426 0.547 1.00 68.81 102 SER A O 1
ATOM 782 N N . GLN A 1 103 ? -3.904 -8.275 1.956 1.00 79.56 103 GLN A N 1
ATOM 783 C CA . GLN A 1 103 ? -4.487 -9.228 1.015 1.00 79.56 103 GLN A CA 1
ATOM 784 C C . GLN A 1 103 ? -5.219 -8.507 -0.121 1.00 79.56 103 GLN A C 1
ATOM 786 O O . GLN A 1 103 ? -5.045 -8.857 -1.282 1.00 79.56 103 GLN A O 1
ATOM 791 N N . ALA A 1 104 ? -5.965 -7.442 0.184 1.00 82.88 104 ALA A N 1
ATOM 792 C CA . ALA A 1 104 ? -6.630 -6.630 -0.833 1.00 82.88 104 ALA A CA 1
ATOM 793 C C . ALA A 1 104 ? -5.642 -5.884 -1.748 1.00 82.88 104 ALA A C 1
ATOM 795 O O . ALA A 1 104 ? -5.973 -5.591 -2.897 1.00 82.88 104 ALA A O 1
ATOM 796 N N . TYR A 1 105 ? -4.450 -5.543 -1.250 1.00 81.19 105 TYR A N 1
ATOM 797 C CA . TYR A 1 105 ? -3.389 -4.948 -2.061 1.00 81.19 105 TYR A CA 1
ATOM 798 C C . TYR A 1 105 ? -2.708 -5.983 -2.967 1.00 81.19 105 TYR A C 1
ATOM 800 O O . TYR A 1 105 ? -2.522 -5.704 -4.149 1.00 81.19 105 TYR A O 1
ATOM 808 N N . LEU A 1 106 ? -2.413 -7.181 -2.451 1.00 86.19 106 LEU A N 1
ATOM 809 C CA . LEU A 1 106 ? -1.910 -8.300 -3.255 1.00 86.19 106 LEU A CA 1
ATOM 810 C C . LEU A 1 106 ? -2.868 -8.695 -4.375 1.00 86.19 106 LEU A C 1
ATOM 812 O O . LEU A 1 106 ? -2.443 -8.774 -5.516 1.00 86.19 106 LEU A O 1
ATOM 816 N N . GLN A 1 107 ? -4.158 -8.850 -4.068 1.00 88.00 107 GLN A N 1
ATOM 817 C CA . GLN A 1 107 ? -5.200 -9.231 -5.033 1.00 88.00 107 GLN A CA 1
ATOM 818 C C . GLN A 1 107 ? -5.338 -8.270 -6.222 1.00 88.00 107 GLN A C 1
ATOM 820 O O . GLN A 1 107 ? -6.014 -8.583 -7.193 1.00 88.00 107 GLN A O 1
ATOM 825 N N . ARG A 1 108 ? -4.772 -7.059 -6.140 1.00 86.94 108 ARG A N 1
ATOM 826 C CA . ARG A 1 108 ? -4.745 -6.120 -7.272 1.00 86.94 108 ARG A CA 1
ATOM 827 C C . ARG A 1 108 ? -3.581 -6.371 -8.226 1.00 86.94 108 ARG A C 1
ATOM 829 O O . ARG A 1 108 ? -3.644 -5.899 -9.354 1.00 86.94 108 ARG A O 1
ATOM 836 N N . MET A 1 109 ? -2.527 -7.021 -7.746 1.00 87.62 109 MET A N 1
ATOM 837 C CA . MET A 1 109 ? -1.331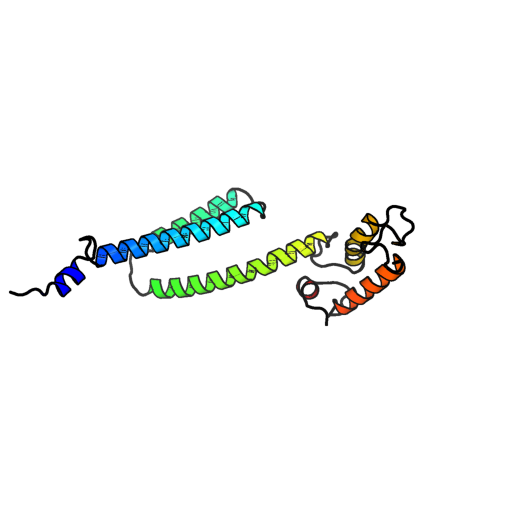 -7.372 -8.514 1.00 87.62 109 MET A CA 1
ATOM 838 C C . MET A 1 109 ? -1.400 -8.805 -9.029 1.00 87.62 109 MET A C 1
ATOM 840 O O . MET A 1 109 ? -1.020 -9.058 -10.167 1.00 87.62 109 MET A O 1
ATOM 844 N N . ASP A 1 110 ? -1.915 -9.694 -8.185 1.00 91.44 110 ASP A N 1
ATOM 845 C CA . ASP A 1 110 ? -2.206 -11.091 -8.470 1.00 91.44 110 ASP A CA 1
ATOM 846 C C . ASP A 1 110 ? -3.297 -11.183 -9.551 1.00 91.44 110 ASP A C 1
ATOM 848 O O . ASP A 1 110 ? -4.472 -10.881 -9.313 1.00 91.44 110 ASP A O 1
ATOM 852 N N . THR A 1 111 ? -2.879 -11.502 -10.774 1.00 89.88 111 THR A N 1
ATOM 853 C CA . THR A 1 111 ? -3.761 -11.572 -11.944 1.00 89.88 111 THR A CA 1
ATOM 854 C C . THR A 1 111 ? -4.305 -12.984 -12.134 1.00 89.88 111 THR A C 1
ATOM 856 O O . THR A 1 111 ? -5.403 -13.144 -12.677 1.00 89.88 111 THR A O 1
ATOM 859 N N . ASP A 1 112 ? -3.562 -14.003 -11.700 1.00 90.88 112 ASP A N 1
ATOM 860 C CA . ASP A 1 112 ? -3.945 -15.409 -11.835 1.00 90.88 112 ASP A CA 1
ATOM 861 C C . ASP A 1 112 ? -4.762 -15.956 -10.645 1.00 90.88 112 ASP A C 1
ATOM 863 O O . ASP A 1 112 ? -5.483 -16.949 -10.793 1.00 90.88 112 ASP A O 1
ATOM 867 N N . GLY A 1 113 ? -4.767 -15.244 -9.519 1.00 89.06 113 GLY A N 1
ATOM 868 C CA . GLY A 1 113 ? -5.552 -15.522 -8.324 1.00 89.06 113 GLY A CA 1
ATOM 869 C C . GLY A 1 113 ? -4.942 -16.584 -7.412 1.00 89.06 113 GLY A C 1
ATOM 870 O O . GLY A 1 113 ? -5.687 -17.222 -6.657 1.00 89.06 113 GLY A O 1
ATOM 871 N N . ASP A 1 114 ? -3.633 -16.822 -7.487 1.00 89.19 114 ASP A N 1
ATOM 872 C CA . ASP A 1 114 ? -2.946 -17.843 -6.693 1.00 89.19 114 ASP A CA 1
ATOM 873 C C . ASP A 1 114 ? -2.634 -17.408 -5.241 1.00 89.19 114 ASP A C 1
ATOM 875 O O . ASP A 1 114 ? -2.256 -18.232 -4.395 1.00 89.19 114 ASP A O 1
ATOM 879 N N . GLY A 1 115 ? -2.872 -16.133 -4.910 1.00 88.06 115 GLY A N 1
ATOM 880 C CA . GLY A 1 115 ? -2.633 -15.544 -3.594 1.00 88.06 115 GLY A CA 1
ATOM 881 C C . GLY A 1 115 ? -1.180 -15.126 -3.345 1.00 88.06 115 GLY A C 1
ATOM 882 O O . GLY A 1 115 ? -0.812 -14.841 -2.196 1.00 88.06 115 GLY A O 1
ATOM 883 N N . ARG A 1 116 ? -0.353 -15.098 -4.389 1.00 90.81 116 ARG A N 1
ATOM 884 C CA . ARG A 1 116 ? 1.045 -14.658 -4.417 1.00 90.81 116 ARG A CA 1
ATOM 885 C C . ARG A 1 116 ? 1.230 -13.707 -5.605 1.00 90.81 116 ARG A C 1
ATOM 887 O O . ARG A 1 116 ? 0.293 -13.389 -6.319 1.00 90.81 116 ARG A O 1
ATOM 894 N N . VAL A 1 117 ? 2.426 -13.138 -5.744 1.00 92.69 117 VAL A N 1
ATOM 895 C CA . VAL A 1 117 ? 2.766 -12.303 -6.906 1.00 92.69 117 VAL A CA 1
ATOM 896 C C . VAL A 1 117 ? 4.036 -12.850 -7.529 1.00 92.69 117 VAL A C 1
ATOM 898 O O . VAL A 1 117 ? 5.091 -12.859 -6.887 1.00 92.69 117 VAL A O 1
ATOM 901 N N . SER A 1 118 ? 3.936 -13.299 -8.774 1.00 93.12 118 SER A N 1
ATOM 902 C CA . SER A 1 118 ? 5.090 -13.736 -9.557 1.00 93.12 118 SER A CA 1
ATOM 903 C C . SER A 1 118 ? 5.959 -12.549 -9.993 1.00 93.12 118 SER A C 1
ATOM 905 O O . SER A 1 118 ? 5.516 -11.396 -10.043 1.00 93.12 118 SER A O 1
ATOM 907 N N . GLY A 1 119 ? 7.221 -12.813 -10.343 1.00 90.62 119 GLY A N 1
ATOM 908 C CA . GLY A 1 119 ? 8.127 -11.773 -10.846 1.00 90.62 119 GLY A CA 1
ATOM 909 C C . GLY A 1 119 ? 7.594 -11.054 -12.092 1.00 90.62 119 GLY A C 1
ATOM 910 O O . GLY A 1 119 ? 7.742 -9.837 -12.212 1.00 90.62 119 GLY A O 1
ATOM 911 N N . ASP A 1 120 ? 6.917 -11.775 -12.987 1.00 91.31 120 ASP A N 1
ATOM 912 C CA . ASP A 1 120 ? 6.333 -11.196 -14.199 1.00 91.31 120 ASP A CA 1
ATOM 913 C C . ASP A 1 120 ? 5.150 -10.273 -13.878 1.00 91.31 120 ASP A C 1
ATOM 915 O O . ASP A 1 120 ? 5.090 -9.151 -14.386 1.00 91.31 120 ASP A O 1
ATOM 919 N N . GLU A 1 121 ? 4.250 -10.682 -12.980 1.00 92.19 121 GLU A N 1
ATOM 920 C CA . GLU A 1 121 ? 3.140 -9.838 -12.517 1.00 92.19 121 GLU A CA 1
ATOM 921 C C . GLU A 1 121 ? 3.641 -8.593 -11.784 1.00 92.19 121 GLU A C 1
ATOM 923 O O . GLU A 1 121 ? 3.164 -7.482 -12.036 1.00 92.19 121 GLU A O 1
ATOM 928 N N . TYR A 1 122 ? 4.665 -8.747 -10.938 1.00 91.19 122 TYR A N 1
ATOM 929 C CA . TYR A 1 122 ? 5.320 -7.628 -10.268 1.00 91.19 122 TYR A CA 1
ATOM 930 C C . TYR A 1 122 ? 5.889 -6.620 -11.277 1.00 91.19 122 TYR A C 1
ATOM 932 O O . TYR A 1 122 ? 5.698 -5.407 -11.133 1.00 91.19 122 TYR A O 1
ATOM 940 N N . LEU A 1 123 ? 6.561 -7.108 -12.326 1.00 90.69 123 LEU A N 1
ATOM 941 C CA . LEU A 1 123 ? 7.125 -6.270 -13.382 1.00 90.69 123 LEU A CA 1
ATOM 942 C C . LEU A 1 123 ? 6.044 -5.557 -14.188 1.00 90.69 123 LEU A C 1
ATOM 944 O O . LEU A 1 123 ? 6.179 -4.357 -14.430 1.00 90.69 123 LEU A O 1
ATOM 948 N N . VAL A 1 124 ? 4.978 -6.257 -14.583 1.00 90.31 124 VAL A N 1
ATOM 949 C CA . VAL A 1 124 ? 3.842 -5.663 -15.301 1.00 90.31 124 VAL A CA 1
ATOM 950 C C . VAL A 1 124 ? 3.225 -4.550 -14.459 1.00 90.31 124 VAL A C 1
ATOM 952 O O . VAL A 1 124 ? 3.138 -3.410 -14.923 1.00 90.31 124 VAL A O 1
ATOM 955 N N . TRP A 1 125 ? 2.904 -4.835 -13.197 1.00 90.00 125 TRP A N 1
ATOM 956 C CA . TRP A 1 125 ? 2.271 -3.876 -12.299 1.00 90.00 125 TRP A CA 1
ATOM 957 C C . TRP A 1 125 ? 3.133 -2.633 -12.042 1.00 90.00 125 TRP A C 1
ATOM 959 O O . TRP A 1 125 ? 2.640 -1.505 -12.088 1.00 90.00 125 TRP A O 1
ATOM 969 N N . MET A 1 126 ? 4.438 -2.809 -11.820 1.00 89.06 126 MET A N 1
ATOM 970 C CA . MET A 1 126 ? 5.362 -1.690 -11.605 1.00 89.06 126 MET A CA 1
ATOM 971 C C . MET A 1 126 ? 5.676 -0.913 -12.890 1.00 89.06 126 MET A C 1
ATOM 973 O O . MET A 1 126 ? 5.863 0.305 -12.834 1.00 89.06 126 MET A O 1
ATOM 977 N N . SER A 1 127 ? 5.681 -1.575 -14.051 1.00 89.19 127 SER A N 1
ATOM 978 C CA . SER A 1 127 ? 5.889 -0.915 -15.346 1.00 89.19 127 SER A CA 1
ATOM 979 C C . SER A 1 127 ? 4.676 -0.121 -15.837 1.00 89.19 127 SER A C 1
ATOM 981 O O . SER A 1 127 ? 4.852 0.817 -16.608 1.00 89.19 127 SER A O 1
ATOM 983 N N . TYR A 1 128 ? 3.478 -0.375 -15.304 1.00 89.00 128 TYR A N 1
ATOM 984 C CA . TYR A 1 128 ? 2.260 0.357 -15.663 1.00 89.00 128 TYR A CA 1
ATOM 985 C C . TYR A 1 128 ? 2.387 1.884 -15.503 1.00 89.00 128 TYR A C 1
ATOM 987 O O . TYR A 1 128 ? 1.903 2.656 -16.328 1.00 89.00 128 TYR A O 1
ATOM 995 N N . ALA A 1 129 ? 3.072 2.348 -14.452 1.00 85.81 129 ALA A N 1
ATOM 996 C CA . ALA A 1 129 ? 3.305 3.778 -14.241 1.00 85.81 129 ALA A CA 1
ATOM 997 C C . ALA A 1 129 ? 4.331 4.372 -15.223 1.00 85.81 129 ALA A C 1
ATOM 999 O O . ALA A 1 129 ? 4.284 5.571 -15.498 1.00 85.81 129 ALA A O 1
ATOM 1000 N N . PHE A 1 130 ? 5.260 3.552 -15.722 1.00 89.19 130 PHE A N 1
ATOM 1001 C CA . PHE A 1 130 ? 6.194 3.937 -16.778 1.00 89.19 130 PHE A CA 1
ATOM 1002 C C . PHE A 1 130 ? 5.436 4.083 -18.099 1.00 89.19 130 PHE A C 1
ATOM 1004 O O . PHE A 1 130 ? 5.516 5.135 -18.724 1.00 89.19 130 PHE A O 1
ATOM 1011 N N . ASP A 1 131 ? 4.629 3.080 -18.454 1.00 88.50 131 ASP A N 1
ATOM 1012 C CA . ASP A 1 131 ? 3.828 3.061 -19.684 1.00 88.50 131 ASP A CA 1
ATOM 1013 C C . ASP A 1 131 ? 2.828 4.224 -19.762 1.00 88.50 131 ASP A C 1
ATOM 1015 O O . ASP A 1 131 ? 2.554 4.732 -20.842 1.00 88.50 131 ASP A O 1
ATOM 1019 N N . GLN A 1 132 ? 2.303 4.690 -18.624 1.00 88.62 132 GLN A N 1
ATOM 1020 C CA . GLN A 1 132 ? 1.432 5.871 -18.585 1.00 88.62 132 GLN A CA 1
ATOM 1021 C C . GLN A 1 132 ? 2.151 7.207 -18.811 1.00 88.62 132 GLN A C 1
ATOM 1023 O O . GLN A 1 132 ? 1.488 8.202 -19.106 1.00 88.62 132 GLN A O 1
ATOM 1028 N N . ARG A 1 133 ? 3.469 7.271 -18.599 1.00 87.12 133 ARG A N 1
ATOM 1029 C CA . ARG A 1 133 ? 4.256 8.499 -18.806 1.00 87.12 133 ARG A CA 1
ATOM 1030 C C . ARG A 1 133 ? 4.976 8.537 -20.144 1.00 87.12 133 ARG A C 1
ATOM 1032 O O . ARG A 1 133 ? 5.277 9.631 -20.596 1.00 87.12 133 ARG A O 1
ATOM 1039 N N . ASP A 1 134 ? 5.255 7.367 -20.700 1.00 89.75 134 ASP A N 1
ATOM 1040 C CA . ASP A 1 134 ? 5.866 7.146 -22.007 1.00 89.75 134 ASP A CA 1
ATOM 1041 C C . ASP A 1 134 ? 4.808 7.453 -23.078 1.00 89.75 134 ASP A C 1
ATOM 1043 O O . ASP A 1 134 ? 4.043 6.574 -23.481 1.00 89.75 134 ASP A O 1
ATOM 1047 N N . LEU A 1 135 ? 4.671 8.739 -23.425 1.00 87.94 135 LEU A N 1
ATOM 1048 C CA . LEU A 1 135 ? 3.604 9.246 -24.295 1.00 87.94 135 LEU A CA 1
ATOM 1049 C C . LEU A 1 135 ? 3.890 8.950 -25.766 1.00 87.94 135 LEU A C 1
ATOM 1051 O O . LEU A 1 135 ? 2.953 8.813 -26.556 1.00 87.94 135 LEU A O 1
ATOM 1055 N N . ASP A 1 136 ? 5.168 8.894 -26.135 1.00 89.38 136 ASP A N 1
ATOM 1056 C CA . ASP A 1 136 ? 5.614 8.553 -27.483 1.00 89.38 136 ASP A CA 1
ATOM 1057 C C . ASP A 1 136 ? 5.882 7.049 -27.674 1.00 89.38 136 ASP A C 1
ATOM 1059 O O . ASP A 1 136 ? 6.031 6.598 -28.814 1.00 89.38 136 ASP A O 1
ATOM 1063 N N . HIS A 1 137 ? 5.829 6.264 -26.592 1.00 88.00 137 HIS A N 1
ATOM 1064 C CA . HIS A 1 137 ? 6.032 4.816 -26.576 1.00 88.00 137 HIS A CA 1
ATOM 1065 C C . HIS A 1 137 ? 7.410 4.394 -27.104 1.00 88.00 137 HIS A C 1
ATOM 1067 O O . HIS A 1 137 ? 7.568 3.287 -27.636 1.00 88.00 137 HIS A O 1
ATOM 1073 N N . ASP A 1 138 ? 8.420 5.255 -26.955 1.00 89.12 138 ASP A N 1
ATOM 1074 C CA . ASP A 1 138 ? 9.795 4.972 -27.364 1.00 89.12 138 ASP A CA 1
ATOM 1075 C C . ASP A 1 138 ? 10.544 4.079 -26.349 1.00 89.12 138 ASP A C 1
ATOM 1077 O O . ASP A 1 138 ? 11.613 3.526 -26.640 1.00 89.12 138 ASP A O 1
ATOM 1081 N N . GLY A 1 139 ? 9.947 3.863 -25.170 1.00 88.31 139 GLY A N 1
ATOM 1082 C CA . GLY A 1 139 ? 10.507 3.047 -24.101 1.00 88.31 139 GLY A CA 1
ATOM 1083 C C . GLY A 1 139 ? 11.566 3.762 -23.259 1.00 88.31 139 GLY A C 1
ATOM 1084 O O . GLY A 1 139 ? 12.321 3.087 -22.542 1.00 88.31 139 GLY A O 1
ATOM 1085 N N . VAL A 1 140 ? 11.647 5.090 -23.317 1.00 89.44 140 VAL A N 1
ATOM 1086 C CA . VAL A 1 140 ? 12.623 5.925 -22.617 1.00 89.44 140 VAL A CA 1
ATOM 1087 C C . VAL A 1 140 ? 11.971 7.207 -22.096 1.00 89.44 140 VAL A C 1
ATOM 1089 O O . VAL A 1 140 ? 11.777 8.169 -22.818 1.00 89.44 140 VAL A O 1
ATOM 1092 N N . LEU A 1 141 ? 11.800 7.307 -20.774 1.00 89.44 141 LEU A N 1
ATOM 1093 C CA . LEU A 1 141 ? 11.297 8.545 -20.176 1.00 89.44 141 LEU A CA 1
ATOM 1094 C C . LEU A 1 141 ? 12.368 9.634 -20.188 1.00 89.44 141 LEU A C 1
ATOM 1096 O O . LEU A 1 141 ? 13.404 9.505 -19.515 1.00 89.44 141 LEU A O 1
ATOM 1100 N N . GLN A 1 142 ? 12.093 10.733 -20.889 1.00 88.19 142 GLN A N 1
ATOM 1101 C CA . GLN A 1 142 ? 13.013 11.863 -21.018 1.00 88.19 142 GLN A CA 1
ATOM 1102 C C . GLN A 1 142 ? 12.315 13.231 -21.040 1.00 88.19 142 GLN A C 1
ATOM 1104 O O . GLN A 1 142 ? 11.135 13.365 -21.341 1.00 88.19 142 GLN A O 1
ATOM 1109 N N . GLY A 1 143 ? 13.069 14.282 -20.694 1.00 85.19 143 GLY A N 1
ATOM 1110 C CA . GLY A 1 143 ? 12.628 15.675 -20.822 1.00 85.19 143 GLY A CA 1
ATOM 1111 C C . GLY A 1 143 ? 11.325 15.991 -20.080 1.00 85.19 143 GLY A C 1
ATOM 1112 O O . GLY A 1 143 ? 11.313 16.057 -18.850 1.00 85.19 143 GLY A O 1
ATOM 1113 N N . ASP A 1 144 ? 10.259 16.229 -20.848 1.00 82.81 144 ASP A N 1
ATOM 1114 C CA . ASP A 1 144 ? 8.936 16.620 -20.351 1.00 82.81 144 ASP A CA 1
ATOM 1115 C C . ASP A 1 144 ? 8.125 15.442 -19.768 1.00 82.81 144 ASP A C 1
ATOM 1117 O O . ASP A 1 144 ? 7.179 15.676 -19.018 1.00 82.81 144 ASP A O 1
ATOM 1121 N N . GLU A 1 145 ? 8.518 14.192 -20.034 1.00 84.06 145 GLU A N 1
ATOM 1122 C CA . GLU A 1 145 ? 7.871 12.989 -19.480 1.00 84.06 145 GLU A CA 1
ATOM 1123 C C . GLU A 1 145 ? 8.360 12.645 -18.064 1.00 84.06 145 GLU A C 1
ATOM 1125 O O . GLU A 1 145 ? 7.725 11.901 -17.307 1.00 84.06 145 GLU A O 1
ATOM 1130 N N . LEU A 1 146 ? 9.513 13.197 -17.673 1.00 83.44 146 LEU A N 1
ATOM 1131 C CA . LEU A 1 146 ? 10.068 13.007 -16.341 1.00 83.44 146 LEU A CA 1
ATOM 1132 C C . LEU A 1 146 ? 9.374 13.939 -15.334 1.00 83.44 146 LEU A C 1
ATOM 1134 O O . LEU A 1 146 ? 9.245 15.139 -15.579 1.00 83.44 146 LEU A O 1
ATOM 1138 N N . PRO A 1 147 ? 9.024 13.443 -14.128 1.00 73.38 147 PRO A N 1
ATOM 1139 C CA . PRO A 1 147 ? 8.407 14.275 -13.090 1.00 73.38 147 PRO A CA 1
ATOM 1140 C C . PRO A 1 147 ? 9.326 15.423 -12.649 1.00 73.38 147 PRO A C 1
ATOM 1142 O O . PRO A 1 147 ? 8.864 16.484 -12.234 1.00 73.38 147 PRO A O 1
ATOM 1145 N N . ALA A 1 148 ? 10.640 15.224 -12.772 1.00 75.00 148 ALA A N 1
ATOM 1146 C CA . ALA A 1 148 ? 11.626 16.284 -12.719 1.00 75.00 148 ALA A CA 1
ATOM 1147 C C . ALA A 1 148 ? 12.126 16.535 -14.144 1.00 75.00 148 ALA A C 1
ATOM 1149 O O . ALA A 1 148 ? 12.889 15.730 -14.673 1.00 75.00 148 ALA A O 1
ATOM 1150 N N . ARG A 1 149 ? 11.764 17.683 -14.726 1.00 66.19 149 ARG A N 1
ATOM 1151 C CA . ARG A 1 149 ? 12.088 18.140 -16.099 1.00 66.19 149 ARG A CA 1
ATOM 1152 C C . ARG A 1 149 ? 13.588 18.141 -16.482 1.00 66.19 149 ARG A C 1
ATOM 1154 O O . ARG A 1 149 ? 13.964 18.563 -17.568 1.00 66.19 149 ARG A O 1
ATOM 1161 N N . ARG A 1 150 ? 14.468 17.754 -15.551 1.00 69.25 150 ARG A N 1
ATOM 1162 C CA . ARG A 1 150 ? 15.939 17.702 -15.641 1.00 69.25 150 ARG A CA 1
ATOM 1163 C C . ARG A 1 150 ? 16.523 16.395 -15.073 1.00 69.25 150 ARG A C 1
ATOM 1165 O O . ARG A 1 150 ? 17.647 16.384 -14.579 1.00 69.25 150 ARG A O 1
ATOM 1172 N N . GLY A 1 151 ? 15.759 15.304 -15.084 1.00 75.75 151 GLY A N 1
ATOM 1173 C CA . GLY A 1 151 ? 16.257 13.975 -14.726 1.00 75.75 151 GLY A CA 1
ATOM 1174 C C . GLY A 1 151 ? 17.092 13.343 -15.844 1.00 75.75 151 GLY A C 1
ATOM 1175 O O . GLY A 1 151 ? 16.980 13.715 -17.011 1.00 75.75 151 GLY A O 1
ATOM 1176 N N . LYS A 1 152 ? 17.937 12.370 -15.489 1.00 84.38 152 LYS A N 1
ATOM 1177 C CA . LYS A 1 152 ? 18.614 11.517 -16.474 1.00 84.38 152 LYS A CA 1
ATOM 1178 C C . LYS A 1 152 ? 17.566 10.641 -17.182 1.00 84.38 152 LYS A C 1
ATOM 1180 O O . LYS A 1 152 ? 16.668 10.173 -16.480 1.00 84.38 152 LYS A O 1
ATOM 1185 N N . PRO A 1 153 ? 17.671 10.399 -18.504 1.00 84.19 153 PRO A N 1
ATOM 1186 C CA . PRO A 1 153 ? 16.744 9.519 -19.206 1.00 84.19 153 PRO A CA 1
ATOM 1187 C C . PRO A 1 153 ? 16.697 8.143 -18.546 1.00 84.19 153 PRO A C 1
ATOM 1189 O O . PRO A 1 153 ? 17.747 7.554 -18.262 1.00 84.19 153 PRO A O 1
ATOM 1192 N N . ILE A 1 154 ? 15.490 7.653 -18.277 1.00 88.00 154 ILE A N 1
ATOM 1193 C CA . ILE A 1 154 ? 15.277 6.336 -17.677 1.00 88.00 154 ILE A CA 1
ATOM 1194 C C . ILE A 1 154 ? 14.755 5.423 -18.775 1.00 88.00 154 ILE A C 1
ATOM 1196 O O . ILE A 1 154 ? 13.621 5.569 -19.221 1.00 88.00 154 ILE A O 1
ATOM 1200 N N . THR A 1 155 ? 15.578 4.470 -19.205 1.00 90.81 155 THR A N 1
ATOM 1201 C CA . THR A 1 155 ? 15.147 3.467 -20.181 1.00 90.81 155 THR A CA 1
ATOM 1202 C C . THR A 1 155 ? 14.309 2.394 -19.498 1.00 90.81 155 THR A C 1
ATOM 1204 O O . THR A 1 155 ? 14.566 2.013 -18.351 1.00 90.81 155 THR A O 1
ATOM 1207 N N . ARG A 1 156 ? 13.337 1.842 -20.222 1.00 89.12 156 ARG A N 1
ATOM 1208 C CA . ARG A 1 156 ? 12.496 0.731 -19.761 1.00 89.12 156 ARG A CA 1
ATOM 1209 C C . ARG A 1 156 ? 13.330 -0.481 -19.344 1.00 89.12 156 ARG A C 1
ATOM 1211 O O . ARG A 1 156 ? 13.033 -1.119 -18.339 1.00 89.12 156 ARG A O 1
ATOM 1218 N N . ALA A 1 157 ? 14.399 -0.776 -20.084 1.00 89.44 157 ALA A N 1
ATOM 1219 C CA . ALA A 1 157 ? 15.315 -1.872 -19.772 1.00 89.44 157 ALA A CA 1
ATOM 1220 C C . ALA A 1 157 ? 16.051 -1.648 -18.442 1.00 89.44 157 ALA A C 1
ATOM 1222 O O . ALA A 1 157 ? 16.085 -2.549 -17.605 1.00 89.44 157 ALA A O 1
ATOM 1223 N N . ALA A 1 158 ? 16.580 -0.441 -18.215 1.00 90.56 158 ALA A N 1
ATOM 1224 C CA . ALA A 1 158 ? 17.221 -0.101 -16.947 1.00 90.56 158 ALA A CA 1
ATOM 1225 C C . ALA A 1 158 ? 16.213 -0.126 -15.789 1.00 90.56 158 ALA A C 1
ATOM 1227 O O . ALA A 1 158 ? 16.508 -0.663 -14.726 1.00 90.56 158 ALA A O 1
ATOM 1228 N N . HIS A 1 159 ? 15.002 0.393 -16.013 1.00 90.69 159 HIS A N 1
ATOM 1229 C CA . HIS A 1 159 ? 13.937 0.370 -15.017 1.00 90.69 159 HIS A CA 1
ATOM 1230 C C . HIS A 1 159 ? 13.556 -1.062 -14.618 1.00 90.69 159 HIS A C 1
ATOM 1232 O O . HIS A 1 159 ? 13.498 -1.371 -13.430 1.00 90.69 159 HIS A O 1
ATOM 1238 N N . ARG A 1 160 ? 13.373 -1.954 -15.599 1.00 90.69 160 ARG A N 1
ATOM 1239 C CA . ARG A 1 160 ? 13.093 -3.377 -15.361 1.00 90.69 160 ARG A CA 1
ATOM 1240 C C . ARG A 1 160 ? 14.221 -4.069 -14.607 1.00 90.69 160 ARG A C 1
ATOM 1242 O O . ARG A 1 160 ? 13.932 -4.798 -13.669 1.00 90.69 160 ARG A O 1
ATOM 1249 N N . ALA A 1 161 ? 15.481 -3.804 -14.950 1.00 91.88 161 ALA A N 1
ATOM 1250 C CA . ALA A 1 161 ? 16.618 -4.370 -14.224 1.00 91.88 161 ALA A CA 1
ATOM 1251 C C . ALA A 1 161 ? 16.582 -3.994 -12.732 1.00 91.88 161 ALA A C 1
ATOM 1253 O O . ALA A 1 161 ? 16.677 -4.867 -11.876 1.00 91.88 161 ALA A O 1
ATOM 1254 N N . THR A 1 162 ? 16.324 -2.723 -12.411 1.00 90.9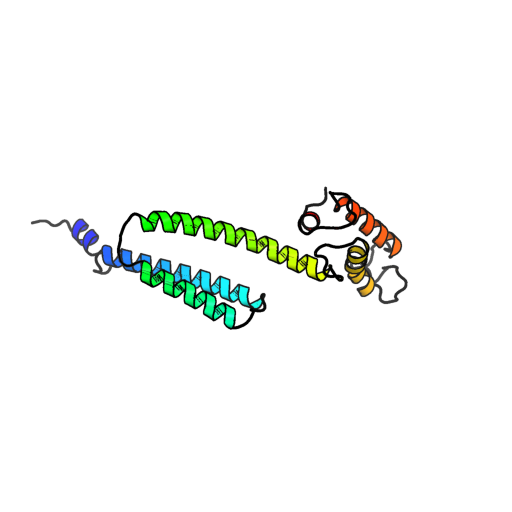4 162 THR A N 1
ATOM 1255 C CA . THR A 1 162 ? 16.170 -2.280 -11.016 1.00 90.94 162 THR A CA 1
ATOM 1256 C C . THR A 1 162 ? 14.973 -2.930 -10.315 1.00 90.94 162 THR A C 1
ATOM 1258 O O . THR A 1 162 ? 15.042 -3.216 -9.122 1.00 90.94 162 THR A O 1
ATOM 1261 N N . LEU A 1 163 ? 13.859 -3.154 -11.018 1.00 91.88 163 LEU A N 1
ATOM 1262 C CA . LEU A 1 163 ? 12.699 -3.844 -10.445 1.00 91.88 163 LEU A CA 1
ATOM 1263 C C . LEU A 1 163 ? 13.002 -5.313 -10.140 1.00 91.88 163 LEU A C 1
ATOM 1265 O O . LEU A 1 163 ? 12.608 -5.789 -9.082 1.00 91.88 163 LEU A O 1
ATOM 1269 N N . ILE A 1 164 ? 13.737 -5.998 -11.019 1.00 92.06 164 ILE A N 1
ATOM 1270 C CA . ILE A 1 164 ? 14.192 -7.377 -10.796 1.00 92.06 164 ILE A CA 1
ATOM 1271 C C . ILE A 1 164 ? 15.114 -7.438 -9.576 1.00 92.06 164 ILE A C 1
ATOM 1273 O O . ILE A 1 164 ? 14.925 -8.281 -8.707 1.00 92.06 164 ILE A O 1
ATOM 1277 N N . GLU A 1 165 ? 16.075 -6.520 -9.462 1.00 91.19 165 GLU A N 1
ATOM 1278 C CA . GLU A 1 165 ? 16.954 -6.450 -8.288 1.00 91.19 165 GLU A CA 1
ATOM 1279 C C . GLU A 1 165 ? 16.151 -6.265 -6.995 1.00 91.19 165 GLU A C 1
ATOM 1281 O O . GLU A 1 165 ? 16.384 -6.963 -6.012 1.00 91.19 165 GLU A O 1
ATOM 1286 N N . ARG A 1 166 ? 15.160 -5.367 -6.999 1.00 89.94 166 ARG A N 1
ATOM 1287 C CA . ARG A 1 166 ? 14.273 -5.163 -5.843 1.00 89.94 166 ARG A CA 1
ATOM 1288 C C . ARG A 1 166 ? 13.438 -6.392 -5.527 1.00 89.94 166 ARG A C 1
ATOM 1290 O O . ARG A 1 166 ? 13.283 -6.703 -4.355 1.00 89.94 166 ARG A O 1
ATOM 1297 N N . PHE A 1 167 ? 12.922 -7.070 -6.546 1.00 91.44 167 PHE A N 1
ATOM 1298 C CA . PHE A 1 167 ? 12.170 -8.307 -6.377 1.00 91.44 167 PHE A CA 1
ATOM 1299 C C . PHE A 1 167 ? 13.013 -9.352 -5.642 1.00 91.44 167 PHE A C 1
ATOM 1301 O O . PHE A 1 167 ? 12.570 -9.884 -4.633 1.00 91.44 167 PHE A O 1
ATOM 1308 N N . VAL A 1 168 ? 14.263 -9.551 -6.070 1.00 89.56 168 VAL A N 1
ATOM 1309 C CA . VAL A 1 168 ? 15.200 -10.487 -5.428 1.00 89.56 168 VAL A CA 1
ATOM 1310 C C . VAL A 1 168 ? 15.522 -10.084 -3.986 1.00 89.56 168 VAL A C 1
ATOM 1312 O O . VAL A 1 168 ? 15.675 -10.944 -3.128 1.00 89.56 168 VAL A O 1
ATOM 1315 N N . LEU A 1 169 ? 15.616 -8.785 -3.692 1.00 88.44 169 LEU A N 1
ATOM 1316 C CA . LEU A 1 169 ? 15.820 -8.309 -2.318 1.00 88.44 169 LEU A CA 1
ATOM 1317 C C . LEU A 1 169 ? 14.583 -8.512 -1.429 1.00 88.44 169 LEU A C 1
ATOM 1319 O O . LEU A 1 169 ? 14.716 -8.674 -0.215 1.00 88.44 169 LEU A O 1
ATOM 1323 N N . GLN A 1 170 ? 13.390 -8.467 -2.021 1.00 89.25 170 GLN A N 1
ATOM 1324 C CA . GLN A 1 170 ? 12.117 -8.636 -1.326 1.00 89.25 170 GLN A CA 1
ATOM 1325 C C . GLN A 1 170 ? 11.783 -10.123 -1.105 1.00 89.25 170 GLN A C 1
ATOM 1327 O O . GLN A 1 170 ? 11.191 -10.466 -0.079 1.00 89.25 170 GLN A O 1
ATOM 1332 N N . ASP A 1 171 ? 12.196 -10.991 -2.034 1.00 91.69 171 ASP A N 1
ATOM 1333 C CA . ASP A 1 171 ? 12.063 -12.447 -1.964 1.00 91.69 171 ASP A CA 1
ATOM 1334 C C . ASP A 1 171 ? 13.066 -13.034 -0.957 1.00 91.69 171 ASP A C 1
ATOM 1336 O O . ASP A 1 171 ? 14.183 -13.451 -1.272 1.00 91.69 171 ASP A O 1
ATOM 1340 N N . ALA A 1 172 ? 12.666 -13.026 0.312 1.00 87.31 172 ALA A N 1
ATOM 1341 C CA . ALA A 1 172 ? 13.498 -13.503 1.407 1.00 87.31 172 ALA A CA 1
ATOM 1342 C C . ALA A 1 172 ? 13.649 -15.031 1.432 1.00 87.31 172 ALA A C 1
ATOM 1344 O O . ALA A 1 172 ? 14.604 -15.532 2.034 1.00 87.31 172 ALA A O 1
ATOM 1345 N N . ASN A 1 173 ? 12.688 -15.762 0.869 1.00 89.06 173 ASN A N 1
ATOM 1346 C CA . ASN A 1 173 ? 12.652 -17.218 0.914 1.00 89.06 173 ASN A CA 1
ATOM 1347 C C . ASN A 1 173 ? 13.272 -17.858 -0.351 1.00 89.06 173 ASN A C 1
ATOM 1349 O O . ASN A 1 173 ? 13.682 -19.019 -0.294 1.00 89.06 173 ASN A O 1
ATOM 1353 N N . GLY A 1 174 ? 13.422 -17.088 -1.435 1.00 88.94 174 GLY A N 1
ATOM 1354 C CA . GLY A 1 174 ? 14.028 -17.497 -2.697 1.00 88.94 174 GLY A CA 1
ATOM 1355 C C . GLY A 1 174 ? 13.147 -18.420 -3.543 1.00 88.94 174 GLY A C 1
ATOM 1356 O O . GLY A 1 174 ? 13.687 -19.209 -4.322 1.00 88.94 174 GLY A O 1
ATOM 1357 N N . ASP A 1 175 ? 11.827 -18.395 -3.357 1.00 90.44 175 ASP A N 1
ATOM 1358 C CA . ASP A 1 175 ? 10.876 -19.260 -4.061 1.00 90.44 175 ASP A CA 1
ATOM 1359 C C . ASP A 1 175 ? 10.452 -18.705 -5.430 1.00 90.44 175 ASP A C 1
ATOM 1361 O O . ASP A 1 175 ? 9.835 -19.431 -6.215 1.00 90.44 175 ASP A O 1
ATOM 1365 N N . GLY A 1 176 ? 10.845 -17.468 -5.757 1.00 90.06 176 GLY A N 1
ATOM 1366 C CA . GLY A 1 176 ? 10.501 -16.808 -7.012 1.00 90.06 176 GLY A CA 1
ATOM 1367 C C . GLY A 1 176 ? 9.130 -16.127 -7.005 1.00 90.06 176 GLY A C 1
ATOM 1368 O O . GLY A 1 176 ? 8.675 -15.697 -8.068 1.00 90.06 176 GLY A O 1
ATOM 1369 N N . TYR A 1 177 ? 8.489 -15.998 -5.839 1.00 91.69 177 TYR A N 1
ATOM 1370 C CA . TYR A 1 177 ? 7.208 -15.326 -5.637 1.00 91.69 177 TYR A CA 1
ATOM 1371 C C . TYR A 1 177 ? 7.267 -14.394 -4.419 1.00 91.69 177 TYR A C 1
ATOM 1373 O O . TYR A 1 177 ? 8.031 -14.593 -3.483 1.00 91.69 177 TYR A O 1
ATOM 1381 N N . LEU A 1 178 ? 6.414 -13.367 -4.397 1.00 90.69 178 LEU A N 1
ATOM 1382 C CA . LEU A 1 178 ? 6.246 -12.508 -3.224 1.00 90.69 178 LEU A CA 1
ATOM 1383 C C . LEU A 1 178 ? 4.950 -12.835 -2.494 1.00 90.69 178 LEU A C 1
ATOM 1385 O O . LEU A 1 178 ? 3.849 -12.655 -3.018 1.00 90.69 178 LEU A O 1
ATOM 1389 N N . SER A 1 179 ? 5.080 -13.276 -1.245 1.00 89.44 179 SER A N 1
ATOM 1390 C CA . SER A 1 179 ? 3.946 -13.443 -0.339 1.00 89.44 179 SER A CA 1
ATOM 1391 C C . SER A 1 179 ? 3.507 -12.115 0.298 1.00 89.44 179 SER A C 1
ATOM 1393 O O . SER A 1 179 ? 4.232 -11.118 0.312 1.00 89.44 179 SER A O 1
ATOM 1395 N N . ALA A 1 180 ? 2.323 -12.108 0.921 1.00 86.44 180 ALA A N 1
ATOM 1396 C CA . ALA A 1 180 ? 1.777 -10.938 1.625 1.00 86.44 180 ALA A CA 1
ATOM 1397 C C . ALA A 1 180 ? 2.719 -10.388 2.695 1.00 86.44 180 ALA A C 1
ATOM 1399 O O . ALA A 1 180 ? 2.811 -9.180 2.899 1.00 86.44 180 ALA A O 1
ATOM 1400 N N . CYS A 1 181 ? 3.398 -11.290 3.400 1.00 83.06 181 CYS A N 1
ATOM 1401 C CA . CYS A 1 181 ? 4.323 -10.920 4.456 1.00 83.06 181 CYS A CA 1
ATOM 1402 C C . CYS A 1 181 ? 5.614 -10.327 3.889 1.00 83.06 181 CYS A C 1
ATOM 1404 O O . CYS A 1 181 ? 6.122 -9.360 4.452 1.00 83.06 181 CYS A O 1
ATOM 1406 N N . GLU A 1 182 ? 6.124 -10.866 2.782 1.00 86.94 182 GLU A N 1
ATOM 1407 C CA . GLU A 1 182 ? 7.336 -10.359 2.130 1.00 86.94 182 GLU A CA 1
ATOM 1408 C C . GLU A 1 182 ? 7.105 -8.995 1.507 1.00 86.94 182 GLU A C 1
ATOM 1410 O O . GLU A 1 182 ? 7.918 -8.102 1.699 1.00 86.94 182 GLU A O 1
ATOM 1415 N N . LEU A 1 183 ? 5.961 -8.781 0.865 1.00 84.56 183 LEU A N 1
ATOM 1416 C CA . LEU A 1 183 ? 5.612 -7.509 0.238 1.00 84.56 183 LEU A CA 1
ATOM 1417 C C . LEU A 1 183 ? 5.544 -6.329 1.235 1.00 84.56 183 LEU A C 1
ATOM 1419 O O . LEU A 1 183 ? 5.791 -5.183 0.866 1.00 84.56 183 LEU A O 1
ATOM 1423 N N . LEU A 1 184 ? 5.207 -6.603 2.500 1.00 80.19 184 LEU A N 1
ATOM 1424 C CA . LEU A 1 184 ? 5.132 -5.604 3.577 1.00 80.19 184 LEU A CA 1
ATOM 1425 C C . LEU A 1 184 ? 6.433 -5.464 4.367 1.00 80.19 184 LEU A C 1
ATOM 1427 O O . LEU A 1 184 ? 6.554 -4.555 5.194 1.00 80.19 184 LEU A O 1
ATOM 1431 N N . ALA A 1 185 ? 7.380 -6.382 4.178 1.00 80.31 185 ALA A N 1
ATOM 1432 C CA . ALA A 1 185 ? 8.640 -6.323 4.888 1.00 80.31 185 ALA A CA 1
ATOM 1433 C C . ALA A 1 185 ? 9.427 -5.080 4.432 1.00 80.31 185 ALA A C 1
ATOM 1435 O O . ALA A 1 185 ? 9.488 -4.789 3.233 1.00 80.31 185 ALA A O 1
ATOM 1436 N N . PRO A 1 186 ? 10.036 -4.322 5.362 1.00 75.69 186 PRO A N 1
ATOM 1437 C CA . PRO A 1 186 ? 10.944 -3.256 4.973 1.00 75.69 186 PRO A CA 1
ATOM 1438 C C . PRO A 1 186 ? 12.117 -3.850 4.174 1.00 75.69 186 PRO A C 1
ATOM 1440 O O . PRO A 1 186 ? 12.571 -4.951 4.507 1.00 75.69 186 PRO A O 1
ATOM 1443 N N . PRO A 1 187 ? 12.616 -3.136 3.147 1.00 66.75 187 PRO A N 1
ATOM 1444 C CA . PRO A 1 187 ? 13.769 -3.588 2.374 1.00 66.75 187 PRO A CA 1
ATOM 1445 C C . PRO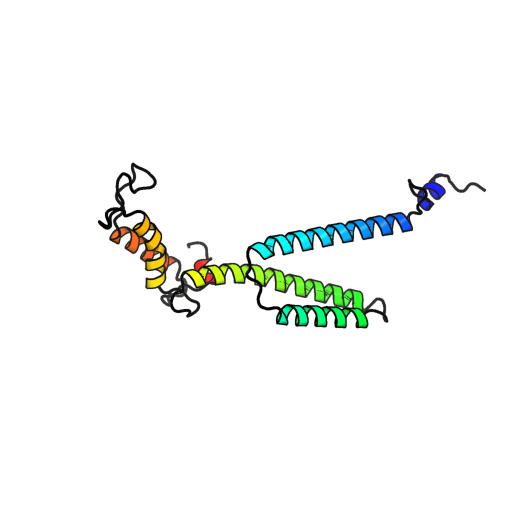 A 1 187 ? 14.970 -3.788 3.309 1.00 66.75 187 PRO A C 1
ATOM 1447 O O . PRO A 1 187 ? 15.193 -2.971 4.209 1.00 66.75 187 PRO A O 1
ATOM 1450 N N . ARG A 1 188 ? 15.691 -4.898 3.123 1.00 61.00 188 ARG A N 1
ATOM 1451 C CA . ARG A 1 188 ? 16.839 -5.305 3.947 1.00 61.00 188 ARG A CA 1
ATOM 1452 C C . ARG A 1 188 ? 18.165 -4.822 3.379 1.00 61.00 188 ARG A C 1
ATOM 1454 O O . ARG A 1 188 ? 18.270 -4.718 2.138 1.00 61.00 188 ARG A O 1
#

Foldseek 3Di:
DPPDVVNVCQQLDPVNNGPVRVVVVVVVVVVVVVVVVVVVVVVVCVVVDDDPDPVVVVVVVVVVVVVVVPPDDDPDPVVVVVVVVVVVVVVVVVVVVVVVVLQVVQVVLPPPPPQWHALVSQLVVVCVVVVVLPPVVPQWQAQPSDPPNPDDIDGNVNVSVVSVVQQVQLCPPPPRIHHSVSVPDDRD